Protein AF-U5D1H5-F1 (afdb_monomer)

Mean predicted aligned error: 10.52 Å

Solvent-accessible surface area (backbone atoms only — not comparable to full-atom values): 12937 Å² total; per-residue (Å²): 134,67,95,65,57,67,67,60,45,23,51,51,39,32,53,53,50,51,53,52,53,65,76,42,51,66,63,60,49,51,53,50,51,51,40,51,53,49,24,50,53,51,16,62,74,42,50,51,47,56,69,59,68,86,43,76,66,38,35,52,51,42,54,47,52,55,50,52,49,46,49,51,54,17,53,54,49,20,65,64,46,42,60,55,54,52,56,52,48,61,54,48,56,57,43,40,75,71,55,72,57,65,70,68,35,46,53,52,24,56,52,61,62,45,51,62,57,50,51,54,49,44,50,55,30,46,68,50,26,45,67,34,25,38,59,78,97,40,72,69,59,53,52,51,52,50,50,54,49,42,51,52,30,50,52,43,34,54,50,33,51,51,33,45,72,74,36,95,45,61,70,58,16,50,55,53,41,52,53,52,50,52,52,52,49,53,71,65,44,80,79,41,57,76,89,76,57,59,72,80,62,51,55,57,60,53,59,78,40,53,83,60,50,75,56,68,76,65,85,75,54,75,65,60,60,47,49,54,55,54,44,58,76,73,85

Structure (mmCIF, N/CA/C/O backbone):
data_AF-U5D1H5-F1
#
_entry.id   AF-U5D1H5-F1
#
loop_
_atom_site.group_PDB
_atom_site.id
_atom_site.type_symbol
_atom_site.label_atom_id
_atom_site.label_alt_id
_atom_site.label_comp_id
_atom_site.label_asym_id
_atom_site.label_entity_id
_atom_site.label_seq_id
_atom_site.pdbx_PDB_ins_code
_atom_site.Cartn_x
_atom_site.Cartn_y
_atom_site.Cartn_z
_atom_site.occupancy
_atom_site.B_iso_or_equiv
_atom_site.auth_seq_id
_atom_site.auth_comp_id
_atom_site.auth_asym_id
_atom_site.auth_atom_id
_atom_site.pdbx_PDB_model_num
ATOM 1 N N . MET A 1 1 ? 13.757 7.727 -31.088 1.00 45.78 1 MET A N 1
ATOM 2 C CA . MET A 1 1 ? 12.327 7.792 -31.456 1.00 45.78 1 MET A CA 1
ATOM 3 C C . MET A 1 1 ? 11.800 6.374 -31.429 1.00 45.78 1 MET A C 1
ATOM 5 O O . MET A 1 1 ? 12.334 5.543 -32.148 1.00 45.78 1 MET A O 1
ATOM 9 N N . HIS A 1 2 ? 10.854 6.071 -30.543 1.00 57.31 2 HIS A N 1
ATOM 10 C CA . HIS A 1 2 ? 10.232 4.747 -30.479 1.00 57.31 2 HIS A CA 1
ATOM 11 C C . HIS A 1 2 ? 9.192 4.624 -31.597 1.00 57.31 2 HIS A C 1
ATOM 13 O O . HIS A 1 2 ? 8.444 5.566 -31.840 1.00 57.31 2 HIS A O 1
ATOM 19 N N . SER A 1 3 ? 9.165 3.483 -32.281 1.00 59.38 3 SER A N 1
ATOM 20 C CA . SER A 1 3 ? 8.381 3.245 -33.504 1.00 59.38 3 SER A CA 1
ATOM 21 C C . SER A 1 3 ? 6.869 3.122 -33.281 1.00 59.38 3 SER A C 1
ATOM 23 O O . SER A 1 3 ? 6.097 3.310 -34.217 1.00 59.38 3 SER A O 1
ATOM 25 N N . HIS A 1 4 ? 6.431 2.827 -32.054 1.00 75.25 4 HIS A N 1
ATOM 26 C CA . HIS A 1 4 ? 5.022 2.607 -31.716 1.00 75.25 4 HIS A CA 1
ATOM 27 C C . HIS A 1 4 ? 4.453 3.718 -30.832 1.00 75.25 4 HIS A C 1
ATOM 29 O O . HIS A 1 4 ? 5.163 4.298 -30.007 1.00 75.25 4 HIS A O 1
ATOM 35 N N . GLY A 1 5 ? 3.145 3.964 -30.960 1.00 85.56 5 GLY A N 1
ATOM 36 C CA . GLY A 1 5 ? 2.419 4.931 -30.140 1.00 85.56 5 GLY A CA 1
ATOM 37 C C . GLY A 1 5 ? 2.502 4.628 -28.639 1.00 85.56 5 GLY A C 1
ATOM 38 O O . GLY A 1 5 ? 2.626 3.477 -28.218 1.00 85.56 5 GLY A O 1
ATOM 39 N N . PHE A 1 6 ? 2.402 5.676 -27.820 1.00 84.81 6 PHE A N 1
ATOM 40 C CA . PHE A 1 6 ? 2.506 5.597 -26.358 1.00 84.81 6 PHE A CA 1
ATOM 41 C C . PHE A 1 6 ? 1.532 4.581 -25.737 1.00 84.81 6 PHE A C 1
ATOM 43 O O . PHE A 1 6 ? 1.930 3.769 -24.907 1.00 84.81 6 PHE A O 1
ATOM 50 N N . LEU A 1 7 ? 0.274 4.571 -26.190 1.00 84.75 7 LEU A N 1
ATOM 51 C CA . LEU A 1 7 ? -0.750 3.643 -25.698 1.00 84.75 7 LEU A CA 1
ATOM 52 C C . LEU A 1 7 ? -0.420 2.182 -26.019 1.00 84.75 7 LEU A C 1
ATOM 54 O O . LEU A 1 7 ? -0.608 1.313 -25.172 1.00 84.75 7 LEU A O 1
ATOM 58 N N . THR A 1 8 ? 0.127 1.916 -27.206 1.00 86.31 8 THR A N 1
ATOM 59 C CA . THR A 1 8 ? 0.552 0.571 -27.612 1.00 86.31 8 THR A CA 1
ATOM 60 C C . THR A 1 8 ? 1.691 0.070 -26.725 1.00 86.31 8 THR A C 1
ATOM 62 O O . THR A 1 8 ? 1.672 -1.082 -26.300 1.00 86.31 8 THR A O 1
ATOM 65 N N . GLN A 1 9 ? 2.639 0.947 -26.371 1.00 86.94 9 GLN A N 1
ATOM 66 C CA . GLN A 1 9 ? 3.701 0.620 -25.416 1.00 86.94 9 GLN A CA 1
ATOM 67 C C . GLN A 1 9 ? 3.129 0.334 -24.021 1.00 86.94 9 GLN A C 1
ATOM 69 O O . GLN A 1 9 ? 3.485 -0.675 -23.421 1.00 86.94 9 GLN A O 1
ATOM 74 N N .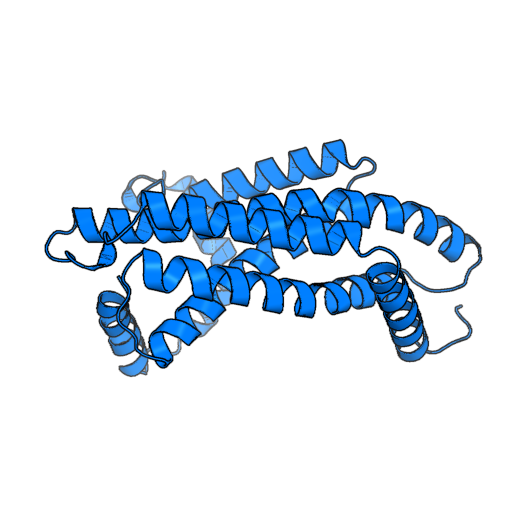 CYS A 1 10 ? 2.196 1.158 -23.526 1.00 87.56 10 CYS A N 1
ATOM 75 C CA . CYS A 1 10 ? 1.540 0.931 -22.232 1.00 87.56 10 CYS A CA 1
ATOM 76 C C . CYS A 1 10 ? 0.808 -0.418 -22.187 1.00 87.56 10 CYS A C 1
ATOM 78 O O . CYS A 1 10 ? 0.971 -1.166 -21.228 1.00 87.56 10 CYS A O 1
ATOM 80 N N . MET A 1 11 ? 0.031 -0.750 -23.223 1.00 88.62 11 MET A N 1
ATOM 81 C CA . MET A 1 11 ? -0.707 -2.017 -23.299 1.00 88.62 11 MET A CA 1
ATOM 82 C C . MET A 1 11 ? 0.234 -3.223 -23.364 1.00 88.62 11 MET A C 1
ATOM 84 O O . MET A 1 11 ? 0.011 -4.208 -22.664 1.00 88.62 11 MET A O 1
ATOM 88 N N . ALA A 1 12 ? 1.316 -3.138 -24.143 1.00 87.56 12 ALA A N 1
ATOM 89 C CA . ALA A 1 12 ? 2.321 -4.196 -24.210 1.00 87.56 12 ALA A CA 1
ATOM 90 C C . ALA A 1 12 ? 3.039 -4.393 -22.861 1.00 87.56 12 ALA A C 1
ATOM 92 O O . ALA A 1 12 ? 3.214 -5.527 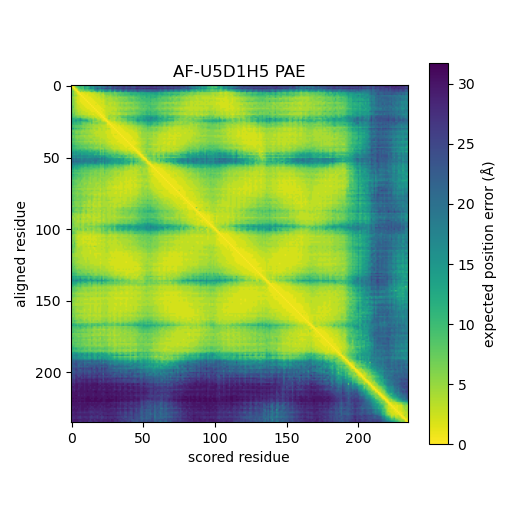-22.411 1.00 87.56 12 ALA A O 1
ATOM 93 N N . CYS A 1 13 ? 3.402 -3.301 -22.178 1.00 88.31 13 CYS A N 1
ATOM 94 C CA . CYS A 1 13 ? 3.989 -3.360 -20.839 1.00 88.31 13 CYS A CA 1
ATOM 95 C C . CYS A 1 13 ? 3.007 -3.942 -19.811 1.00 88.31 13 CYS A C 1
ATOM 97 O O . CYS A 1 13 ? 3.409 -4.772 -19.000 1.00 88.31 13 CYS A O 1
ATOM 99 N N . LEU A 1 14 ? 1.725 -3.565 -19.868 1.00 89.62 14 LEU A N 1
ATOM 100 C CA . LEU A 1 14 ? 0.674 -4.114 -19.006 1.00 89.62 14 LEU A CA 1
ATOM 101 C C . LEU A 1 14 ? 0.503 -5.614 -19.205 1.00 89.62 14 LEU A C 1
ATOM 103 O O . LEU A 1 14 ? 0.472 -6.364 -18.233 1.00 89.62 14 LEU A O 1
ATOM 107 N N . TRP A 1 15 ? 0.438 -6.053 -20.460 1.00 89.69 15 TRP A N 1
ATOM 108 C CA . TRP A 1 15 ? 0.341 -7.465 -20.808 1.00 89.69 15 TRP A CA 1
ATOM 109 C C . TRP A 1 15 ? 1.532 -8.252 -20.258 1.00 89.69 15 TRP A C 1
ATOM 111 O O . TRP A 1 15 ? 1.354 -9.256 -19.570 1.00 89.69 15 TRP A O 1
ATOM 121 N N . LYS A 1 16 ? 2.755 -7.755 -20.479 1.00 89.12 16 LYS A N 1
ATOM 122 C CA . LYS A 1 16 ? 3.982 -8.355 -19.938 1.00 89.12 16 LYS A CA 1
ATOM 123 C C . LYS A 1 16 ? 3.930 -8.468 -18.413 1.00 89.12 16 LYS A C 1
ATOM 125 O O . LYS A 1 16 ? 4.250 -9.519 -17.859 1.00 89.12 16 LYS A O 1
ATOM 130 N N . GLN A 1 17 ? 3.522 -7.396 -17.739 1.00 87.62 17 GLN A N 1
ATOM 131 C CA . GLN A 1 17 ? 3.467 -7.354 -16.284 1.00 87.62 17 GLN A CA 1
ATOM 132 C C . GLN A 1 17 ? 2.404 -8.312 -15.734 1.00 87.62 17 GLN A C 1
ATOM 134 O O . GLN A 1 17 ? 2.669 -9.033 -14.776 1.00 87.62 17 GLN A O 1
ATOM 139 N N . HIS A 1 18 ? 1.245 -8.397 -16.386 1.00 88.00 18 HIS A N 1
ATOM 140 C CA . HIS A 1 18 ? 0.194 -9.348 -16.042 1.00 88.00 18 HIS A CA 1
ATOM 141 C C . HIS A 1 18 ? 0.692 -10.799 -16.106 1.00 88.00 18 HIS A C 1
ATOM 143 O O . HIS A 1 18 ? 0.554 -11.540 -15.133 1.00 88.00 18 HIS A O 1
ATOM 149 N N . TRP A 1 19 ? 1.357 -11.187 -17.199 1.00 85.19 19 TRP A N 1
ATOM 150 C CA . TRP A 1 19 ? 1.944 -12.525 -17.332 1.00 85.19 19 TRP A CA 1
ATOM 151 C C . TRP A 1 19 ? 3.044 -12.804 -16.309 1.00 85.19 19 TRP A C 1
ATOM 153 O O . TRP A 1 19 ? 3.136 -13.921 -15.803 1.00 85.19 19 TRP A O 1
ATOM 163 N N . SER A 1 20 ? 3.858 -11.800 -15.975 1.00 84.94 20 SER A N 1
ATOM 164 C CA . SER A 1 20 ? 4.890 -11.927 -14.941 1.00 84.94 20 SER A CA 1
ATOM 165 C C . SER A 1 20 ? 4.288 -12.233 -13.563 1.00 84.94 20 SER A C 1
ATOM 167 O O . SER A 1 20 ? 4.777 -13.121 -12.863 1.00 84.94 20 SER A O 1
ATOM 169 N N . TYR A 1 21 ? 3.195 -11.552 -13.198 1.00 82.56 21 TYR A N 1
ATOM 170 C CA . TYR A 1 21 ? 2.492 -11.759 -11.923 1.00 82.56 21 TYR A CA 1
ATOM 171 C C . TYR A 1 21 ? 1.748 -13.093 -11.898 1.00 82.56 21 TYR A C 1
ATOM 173 O O . TYR A 1 21 ? 1.715 -13.755 -10.864 1.00 82.56 21 TYR A O 1
ATOM 181 N N . TRP A 1 22 ? 1.186 -13.509 -13.034 1.00 80.75 22 TRP A N 1
ATOM 182 C CA . TRP A 1 22 ? 0.504 -14.795 -13.152 1.00 80.75 22 TRP A CA 1
ATOM 183 C C . TRP A 1 22 ? 1.474 -15.981 -13.055 1.00 80.75 22 TRP A C 1
ATOM 185 O O . TRP A 1 22 ? 1.183 -16.974 -12.394 1.00 80.75 22 TRP A O 1
ATOM 195 N N . ARG A 1 23 ? 2.651 -15.881 -13.688 1.00 83.19 23 ARG A N 1
ATOM 196 C CA . ARG A 1 23 ? 3.650 -16.963 -13.716 1.00 83.19 23 ARG A CA 1
ATOM 197 C C . ARG A 1 23 ? 4.445 -17.092 -12.411 1.00 83.19 23 ARG A C 1
ATOM 199 O O . ARG A 1 23 ? 5.020 -18.150 -12.179 1.00 83.19 23 ARG A O 1
ATOM 206 N N . ASN A 1 24 ? 4.449 -16.059 -11.565 1.00 79.94 24 ASN A N 1
ATOM 207 C CA . ASN A 1 24 ? 5.099 -16.052 -10.250 1.00 79.94 24 ASN A CA 1
ATOM 208 C C . ASN A 1 24 ? 4.062 -15.924 -9.113 1.00 79.94 24 ASN A C 1
ATOM 210 O O . ASN A 1 24 ? 3.985 -14.878 -8.458 1.00 79.94 24 ASN A O 1
ATOM 214 N N . PRO A 1 25 ? 3.259 -16.973 -8.845 1.00 75.69 25 PRO A N 1
ATOM 215 C CA . PRO A 1 25 ? 2.208 -16.921 -7.827 1.00 75.69 25 PRO A CA 1
ATOM 216 C C . PRO A 1 25 ? 2.761 -16.798 -6.405 1.00 75.69 25 PRO A C 1
ATOM 218 O O . PRO A 1 25 ? 2.057 -16.314 -5.524 1.00 75.69 25 PRO A O 1
ATOM 221 N N . GLU A 1 26 ? 4.014 -17.203 -6.179 1.00 79.19 26 GLU A N 1
ATOM 222 C CA . GLU A 1 26 ? 4.652 -17.237 -4.861 1.00 79.19 26 GLU A CA 1
ATOM 223 C C . GLU A 1 26 ? 4.643 -15.858 -4.184 1.00 79.19 26 GLU A C 1
ATOM 225 O O . GLU A 1 26 ? 4.285 -15.740 -3.014 1.00 79.19 26 GLU A O 1
ATOM 230 N N . HIS A 1 27 ? 4.906 -14.791 -4.945 1.00 75.25 27 HIS A N 1
ATOM 231 C CA . HIS A 1 27 ? 4.862 -13.430 -4.416 1.00 75.25 27 HIS A CA 1
ATOM 232 C C . HIS A 1 27 ? 3.455 -13.031 -3.938 1.00 75.25 27 HIS A C 1
ATOM 234 O O . HIS A 1 27 ? 3.276 -12.565 -2.809 1.00 75.25 27 HIS A O 1
ATOM 240 N N . ASN A 1 28 ? 2.448 -13.233 -4.791 1.00 80.81 28 ASN A N 1
ATOM 241 C CA . ASN A 1 28 ? 1.067 -12.875 -4.476 1.00 80.81 28 ASN A CA 1
ATOM 242 C C . ASN A 1 28 ? 0.530 -13.733 -3.319 1.00 80.81 28 ASN A C 1
ATOM 244 O O . ASN A 1 28 ? -0.132 -13.212 -2.422 1.00 80.81 28 ASN A O 1
ATOM 248 N N . ALA A 1 29 ? 0.870 -15.024 -3.289 1.00 84.62 29 ALA A N 1
ATOM 249 C CA . ALA A 1 29 ? 0.482 -15.947 -2.228 1.00 84.62 29 ALA A CA 1
ATOM 250 C C . ALA A 1 29 ? 1.048 -15.528 -0.864 1.00 84.62 29 ALA A C 1
ATOM 252 O O . ALA A 1 29 ? 0.292 -15.432 0.103 1.00 84.62 29 ALA A O 1
ATOM 253 N N . ILE A 1 30 ? 2.345 -15.203 -0.790 1.00 86.50 30 ILE A N 1
ATOM 254 C CA . ILE A 1 30 ? 2.983 -14.717 0.443 1.00 86.50 30 ILE A CA 1
ATOM 255 C C . ILE A 1 30 ? 2.312 -13.424 0.918 1.00 86.50 30 ILE A C 1
ATOM 257 O O . ILE A 1 30 ? 2.019 -13.270 2.104 1.00 86.50 30 ILE A O 1
ATOM 261 N N . ARG A 1 31 ? 2.003 -12.508 -0.005 1.00 85.44 31 ARG A N 1
ATOM 262 C CA . ARG A 1 31 ? 1.344 -11.235 0.309 1.00 85.44 31 ARG A CA 1
ATOM 263 C C . ARG A 1 31 ? -0.047 -11.433 0.918 1.00 85.44 31 ARG A C 1
ATOM 265 O O . ARG A 1 31 ? -0.377 -10.781 1.914 1.00 85.44 31 ARG A O 1
ATOM 272 N N . PHE A 1 32 ? -0.849 -12.347 0.370 1.00 89.12 32 PHE A N 1
ATOM 273 C CA . PHE A 1 32 ? -2.155 -12.691 0.939 1.00 89.12 32 PHE A CA 1
ATOM 274 C C . PHE A 1 32 ? -2.030 -13.422 2.279 1.00 89.12 32 PHE A C 1
ATOM 276 O O . PHE A 1 32 ? -2.744 -13.068 3.214 1.00 89.12 32 PHE A O 1
ATOM 283 N N . LEU A 1 33 ? -1.092 -14.364 2.412 1.00 90.56 33 LEU A N 1
ATOM 284 C CA . LEU A 1 33 ? -0.857 -15.094 3.661 1.00 90.56 33 LEU A CA 1
ATOM 285 C C . LEU A 1 33 ? -0.488 -14.136 4.795 1.00 90.56 33 LEU A C 1
ATOM 287 O O . LEU A 1 33 ? -1.122 -14.154 5.846 1.00 90.56 33 LEU A O 1
ATOM 291 N N . ILE A 1 34 ? 0.477 -13.242 4.565 1.00 89.75 34 ILE A N 1
ATOM 292 C CA . ILE A 1 34 ? 0.882 -12.241 5.558 1.00 89.75 34 ILE A CA 1
ATOM 293 C C . ILE A 1 34 ? -0.296 -11.333 5.921 1.00 89.75 34 ILE A C 1
ATOM 295 O O . ILE A 1 34 ? -0.504 -11.045 7.095 1.00 89.75 34 ILE A O 1
ATOM 299 N N . THR A 1 35 ? -1.102 -10.922 4.941 1.00 91.38 35 THR A N 1
ATOM 300 C CA . THR A 1 35 ? -2.287 -10.087 5.192 1.00 91.38 35 THR A CA 1
ATOM 301 C C . THR A 1 35 ? -3.291 -10.782 6.103 1.00 91.38 35 THR A C 1
ATOM 303 O O . THR A 1 35 ? -3.774 -10.169 7.054 1.00 91.38 35 THR A O 1
ATOM 306 N N . VAL A 1 36 ? -3.574 -12.062 5.846 1.00 93.00 36 VAL A N 1
ATOM 307 C CA . VAL A 1 36 ? -4.460 -12.868 6.691 1.00 93.00 36 VAL A CA 1
ATOM 308 C C . VAL A 1 36 ? -3.878 -12.974 8.098 1.00 93.00 36 VAL A C 1
ATOM 310 O O . VAL A 1 36 ? -4.562 -12.625 9.057 1.00 93.00 36 VAL A O 1
ATOM 313 N N . THR A 1 37 ? -2.602 -13.335 8.235 1.00 91.12 37 THR A N 1
ATOM 314 C CA . THR A 1 37 ? -1.936 -13.440 9.541 1.00 91.12 37 THR A CA 1
ATOM 315 C C . THR A 1 37 ? -1.991 -12.127 10.322 1.00 91.12 37 THR A C 1
ATOM 317 O O . THR A 1 37 ? -2.381 -12.121 11.486 1.00 91.12 37 THR A O 1
ATOM 320 N N . VAL A 1 38 ? -1.673 -10.997 9.686 1.00 90.44 38 VAL A N 1
ATOM 321 C CA . VAL A 1 38 ? -1.727 -9.664 10.307 1.00 90.44 38 VAL A CA 1
ATOM 322 C C . VAL A 1 38 ? -3.151 -9.305 10.719 1.00 90.44 38 VAL A C 1
ATOM 324 O O . VAL A 1 38 ? -3.361 -8.844 11.839 1.00 90.44 38 VAL A O 1
ATOM 327 N N . SER A 1 39 ? -4.138 -9.537 9.850 1.00 90.06 39 SER A N 1
ATOM 328 C CA . SER A 1 39 ? -5.541 -9.237 10.154 1.00 90.06 39 SER A CA 1
ATOM 329 C C . SER A 1 39 ? -6.068 -10.046 11.341 1.00 90.06 39 SER A C 1
ATOM 331 O O . SER A 1 39 ? -6.754 -9.493 12.198 1.00 90.06 39 SER A O 1
ATOM 333 N N . VAL A 1 40 ? -5.690 -11.325 11.444 1.00 92.12 40 VAL A N 1
ATOM 334 C CA . VAL A 1 40 ? -6.057 -12.192 12.569 1.00 92.12 40 VAL A CA 1
ATOM 335 C C . VAL A 1 40 ? -5.337 -11.748 13.840 1.00 92.12 40 VAL A C 1
ATOM 337 O O . VAL A 1 40 ? -5.982 -11.591 14.872 1.00 92.12 40 VAL A O 1
ATOM 340 N N . LEU A 1 41 ? -4.030 -11.475 13.785 1.00 91.69 41 LEU A N 1
ATOM 341 C CA . LEU A 1 41 ? -3.269 -11.007 14.948 1.00 91.69 41 LEU A CA 1
ATOM 342 C C . LEU A 1 41 ? -3.858 -9.711 15.517 1.00 91.69 41 LEU A C 1
ATOM 344 O O . LEU A 1 41 ? -4.262 -9.682 16.676 1.00 91.69 41 LEU A O 1
ATOM 348 N N . PHE A 1 42 ? -4.000 -8.665 14.701 1.00 88.38 42 PHE A N 1
ATOM 349 C CA . PHE A 1 42 ? -4.578 -7.399 15.159 1.00 88.38 42 PHE A CA 1
ATOM 350 C C . PHE A 1 42 ? -6.052 -7.535 15.557 1.00 88.38 42 PHE A C 1
ATOM 352 O O . PHE A 1 42 ? -6.468 -6.955 16.559 1.00 88.38 42 PHE A O 1
ATOM 359 N N . GLY A 1 43 ? -6.837 -8.328 14.827 1.00 86.00 43 GLY A N 1
ATOM 360 C CA . GLY A 1 43 ? -8.237 -8.565 15.165 1.00 86.00 43 GLY A CA 1
ATOM 361 C C . GLY A 1 43 ? -8.425 -9.330 16.482 1.00 86.00 43 GLY A C 1
ATOM 362 O O . GLY A 1 43 ? -9.358 -9.040 17.223 1.00 86.00 43 GLY A O 1
ATOM 363 N N . THR A 1 44 ? -7.534 -10.269 16.818 1.00 87.94 44 THR A N 1
ATOM 364 C CA . THR A 1 44 ? -7.577 -10.978 18.112 1.00 87.94 44 THR A CA 1
ATOM 365 C C . THR A 1 44 ? -7.129 -10.099 19.276 1.00 87.94 44 THR A C 1
ATOM 367 O O . THR A 1 44 ? -7.750 -10.157 20.334 1.00 87.94 44 THR A O 1
ATOM 370 N N . ILE A 1 45 ? -6.106 -9.259 19.080 1.00 88.50 45 ILE A N 1
ATOM 371 C CA . ILE A 1 45 ? -5.604 -8.331 20.106 1.00 88.50 45 ILE A CA 1
ATOM 372 C C . ILE A 1 45 ? -6.675 -7.301 20.483 1.00 88.50 45 ILE A C 1
ATOM 374 O O . ILE A 1 45 ? -6.881 -7.030 21.662 1.00 88.50 45 ILE A O 1
ATOM 378 N N . PHE A 1 46 ? -7.378 -6.747 19.493 1.00 82.12 46 PHE A N 1
ATOM 379 C CA . PHE A 1 46 ? -8.369 -5.682 19.689 1.00 82.12 46 PHE A CA 1
ATOM 380 C C . PHE A 1 46 ? -9.814 -6.183 19.627 1.00 82.12 46 PHE A C 1
ATOM 382 O O . PHE A 1 46 ? -10.719 -5.471 19.185 1.00 82.12 46 PHE A O 1
ATOM 389 N N . ARG A 1 47 ? -10.045 -7.421 20.068 1.00 84.12 47 ARG A N 1
ATOM 390 C CA . ARG A 1 47 ? -11.364 -8.041 19.993 1.00 84.12 47 ARG A CA 1
ATOM 391 C C . ARG A 1 47 ? -12.367 -7.339 20.911 1.00 84.12 47 ARG A C 1
ATOM 393 O O . ARG A 1 47 ? -12.149 -7.255 22.115 1.00 84.12 47 ARG A O 1
ATOM 400 N N . GLY A 1 48 ? -13.491 -6.899 20.346 1.00 74.44 48 GLY A N 1
ATOM 401 C CA . GLY A 1 48 ? -14.609 -6.315 21.101 1.00 74.44 48 GLY A CA 1
ATOM 402 C C . GLY A 1 48 ? -14.364 -4.908 21.653 1.00 74.44 48 GLY A C 1
ATOM 403 O O . GLY A 1 48 ? -15.198 -4.405 22.398 1.00 74.44 48 GLY A O 1
ATOM 404 N N . VAL A 1 49 ? -13.263 -4.253 21.273 1.00 75.19 49 VAL A N 1
ATOM 405 C CA . VAL A 1 49 ? -12.922 -2.900 21.746 1.00 75.19 49 VAL A CA 1
ATOM 406 C C . VAL A 1 49 ? -13.939 -1.856 21.264 1.00 75.19 49 VAL A C 1
ATOM 408 O O . VAL A 1 49 ? -14.213 -0.898 21.978 1.00 75.19 49 VAL A O 1
ATOM 411 N N . ALA A 1 50 ? -14.565 -2.061 20.099 1.00 65.06 50 ALA A N 1
ATOM 412 C CA . ALA A 1 50 ? -15.541 -1.118 19.547 1.00 65.06 50 ALA A CA 1
ATOM 413 C C . ALA A 1 50 ? -16.962 -1.234 20.140 1.00 65.06 50 ALA A C 1
ATOM 415 O O . ALA A 1 50 ? -17.856 -0.508 19.705 1.00 65.06 50 ALA A O 1
ATOM 416 N N . LEU A 1 51 ? -17.199 -2.140 21.097 1.00 68.00 51 LEU A N 1
ATOM 417 C CA . LEU A 1 51 ? -18.521 -2.318 21.715 1.00 68.00 51 LEU A CA 1
ATOM 418 C C . LEU A 1 51 ? -18.791 -1.294 22.832 1.00 68.00 51 LEU A C 1
ATOM 420 O O . LEU A 1 51 ? -19.931 -0.860 22.990 1.00 68.00 51 LEU A O 1
ATOM 424 N N . ASP A 1 52 ? -17.751 -0.853 23.544 1.00 64.56 52 ASP A N 1
ATOM 425 C CA . ASP A 1 52 ? -17.863 0.012 24.725 1.00 64.56 52 ASP A CA 1
ATOM 426 C C . ASP A 1 52 ? -17.318 1.428 24.457 1.00 64.56 52 ASP A C 1
ATOM 428 O O . ASP A 1 52 ? -16.285 1.834 24.976 1.00 64.56 52 ASP A O 1
ATOM 432 N N . LEU A 1 53 ? -18.032 2.237 23.667 1.00 64.88 53 LEU A N 1
ATOM 433 C CA . LEU A 1 53 ? -17.596 3.597 23.279 1.00 64.88 53 LEU A CA 1
ATOM 434 C C . LEU A 1 53 ? -17.965 4.700 24.294 1.00 64.88 53 LEU A C 1
ATOM 436 O O . LEU A 1 53 ? -18.107 5.874 23.951 1.00 64.88 53 LEU A O 1
ATOM 440 N N . SER A 1 54 ? -18.173 4.337 25.560 1.00 66.19 54 SER A N 1
ATOM 441 C CA . SER A 1 54 ? -18.721 5.260 26.566 1.00 66.19 54 SER A CA 1
ATOM 442 C C . SER A 1 54 ? -17.703 6.280 27.089 1.00 66.19 54 SER A C 1
ATOM 444 O O . SER A 1 54 ? -18.084 7.381 27.494 1.00 66.19 54 SER A O 1
ATOM 446 N N . LYS A 1 55 ? -16.405 5.948 27.066 1.00 74.25 55 LYS A N 1
ATOM 447 C CA . LYS A 1 55 ? -15.324 6.820 27.541 1.00 74.25 55 LYS A CA 1
ATOM 448 C C . LYS A 1 55 ? -14.467 7.309 26.382 1.00 74.25 55 LYS A C 1
ATOM 450 O O . LYS A 1 55 ? -14.176 6.583 25.437 1.00 74.25 55 LYS A O 1
ATOM 455 N N . GLN A 1 56 ? -13.946 8.529 26.521 1.00 72.50 56 GLN A N 1
ATOM 456 C CA . GLN A 1 56 ? -12.992 9.105 25.568 1.00 72.50 56 GLN A CA 1
ATOM 457 C C . GLN A 1 56 ? -11.743 8.227 25.371 1.00 72.50 56 GLN A C 1
ATOM 459 O O . GLN A 1 56 ? -11.178 8.204 24.281 1.00 72.50 56 GLN A O 1
ATOM 464 N N . GLN A 1 57 ? -11.324 7.487 26.400 1.00 71.62 57 GLN A N 1
ATOM 465 C CA . GLN A 1 57 ? -10.189 6.570 26.306 1.00 71.62 57 GLN A CA 1
ATOM 466 C C . GLN A 1 57 ? -10.473 5.383 25.374 1.00 71.62 57 GLN A C 1
ATOM 468 O O . GLN A 1 57 ? -9.596 4.993 24.609 1.00 71.62 57 GLN A O 1
ATOM 473 N N . ASP A 1 58 ? -11.692 4.849 25.392 1.00 70.62 58 ASP A N 1
ATOM 474 C CA . ASP A 1 58 ? -12.071 3.684 24.585 1.00 70.62 58 ASP A CA 1
ATOM 475 C C . ASP A 1 58 ? -12.202 4.064 23.099 1.00 70.62 58 ASP A C 1
ATOM 477 O O . ASP A 1 58 ? -11.763 3.321 22.216 1.00 70.62 58 ASP A O 1
ATOM 481 N N . LEU A 1 59 ? -12.654 5.297 22.823 1.00 72.06 59 LEU A N 1
ATOM 482 C CA . LEU A 1 59 ? -12.595 5.910 21.490 1.00 72.06 59 LEU A CA 1
ATOM 483 C C . LEU A 1 59 ? -11.149 6.005 20.976 1.00 72.06 59 LEU A C 1
ATOM 485 O O . LEU A 1 59 ? -10.854 5.610 19.847 1.00 72.06 59 LEU A O 1
ATOM 489 N N . LEU A 1 60 ? -10.227 6.511 21.804 1.00 74.56 60 LEU A N 1
ATOM 490 C CA . LEU A 1 60 ? -8.811 6.638 21.441 1.00 74.56 60 LEU A CA 1
ATOM 491 C C . LEU A 1 60 ? -8.141 5.275 21.231 1.00 74.56 60 LEU A C 1
ATOM 493 O O . LEU A 1 60 ? -7.333 5.133 20.315 1.00 74.56 60 LEU A O 1
ATOM 497 N N . ASN A 1 61 ? -8.505 4.269 22.026 1.00 77.50 61 ASN A N 1
ATOM 498 C CA . ASN A 1 61 ? -8.010 2.904 21.871 1.00 77.50 61 ASN A CA 1
ATOM 499 C C . ASN A 1 61 ? -8.488 2.282 20.547 1.00 77.50 61 ASN A C 1
ATOM 501 O O . ASN A 1 61 ? -7.686 1.688 19.828 1.00 77.50 61 ASN A O 1
ATOM 505 N N . THR A 1 62 ? -9.759 2.476 20.178 1.00 76.75 62 THR A N 1
ATOM 506 C CA . THR A 1 62 ? -10.328 1.996 18.903 1.00 76.75 62 THR A CA 1
ATOM 507 C C . THR A 1 62 ? -9.681 2.686 17.698 1.00 76.75 62 THR A C 1
ATOM 509 O O . THR A 1 62 ? -9.270 2.039 16.727 1.00 76.75 62 THR A O 1
ATOM 512 N N . LEU A 1 63 ? -9.525 4.010 17.777 1.00 77.75 63 LEU A N 1
ATOM 513 C CA . LEU A 1 63 ? -8.815 4.822 16.787 1.00 77.75 63 LEU A CA 1
ATOM 514 C C . LEU A 1 63 ? -7.359 4.377 16.623 1.00 77.75 63 LEU A C 1
ATOM 516 O O . LEU A 1 63 ? -6.870 4.231 15.505 1.00 77.75 63 LEU A O 1
ATOM 520 N N . GLY A 1 64 ? -6.669 4.117 17.733 1.00 78.19 64 GLY A N 1
ATOM 521 C CA . GLY A 1 64 ? -5.291 3.644 17.713 1.00 78.19 64 GLY A CA 1
ATOM 522 C C . GLY A 1 64 ? -5.140 2.246 17.141 1.00 78.19 64 GLY A C 1
ATOM 523 O O . GLY A 1 64 ? -4.250 2.020 16.326 1.00 78.19 64 GLY A O 1
ATOM 524 N N . ALA A 1 65 ? -6.035 1.328 17.497 1.00 81.31 65 ALA A N 1
ATOM 525 C CA . ALA A 1 65 ? -6.051 -0.032 16.970 1.00 81.31 65 ALA A CA 1
ATOM 526 C C . ALA A 1 65 ? -6.254 -0.061 15.446 1.00 81.31 65 ALA A C 1
ATOM 528 O O . ALA A 1 65 ? -5.525 -0.739 14.714 1.00 81.31 65 ALA A O 1
ATOM 529 N N . THR A 1 66 ? -7.221 0.710 14.944 1.00 82.06 66 THR A N 1
ATOM 530 C CA . THR A 1 66 ? -7.499 0.812 13.501 1.00 82.06 66 THR A CA 1
ATOM 531 C C . THR A 1 66 ? -6.362 1.487 12.742 1.00 82.06 66 THR A C 1
ATOM 533 O O . THR A 1 66 ? -5.951 0.997 11.692 1.00 82.06 66 THR A O 1
ATOM 536 N N . TYR A 1 67 ? -5.796 2.561 13.292 1.00 83.19 67 TYR A N 1
ATOM 537 C CA . TYR A 1 67 ? -4.644 3.240 12.709 1.00 83.19 67 TYR A CA 1
ATOM 538 C C . TYR A 1 67 ? -3.406 2.334 12.659 1.00 83.19 67 TYR A C 1
ATOM 540 O O . TYR A 1 67 ? -2.806 2.161 11.597 1.00 83.19 67 TYR A O 1
ATOM 548 N N . ALA A 1 68 ? -3.050 1.699 13.779 1.00 85.69 68 ALA A N 1
ATOM 549 C CA . ALA A 1 68 ? -1.884 0.826 13.877 1.00 85.69 68 ALA A CA 1
ATOM 550 C C . ALA A 1 68 ? -1.988 -0.385 12.940 1.00 85.69 68 ALA A C 1
ATOM 552 O O . ALA A 1 68 ? -1.021 -0.716 12.256 1.00 85.69 68 ALA A O 1
ATOM 553 N N . SER A 1 69 ? -3.164 -1.013 12.863 1.00 87.44 69 SER A N 1
ATOM 554 C CA . SER A 1 69 ? -3.385 -2.162 11.980 1.00 87.44 69 SER A CA 1
ATOM 555 C C . SER A 1 69 ? -3.307 -1.786 10.493 1.00 87.44 69 SER A C 1
ATOM 557 O O . SER A 1 69 ? -2.648 -2.487 9.722 1.00 87.44 69 SER A O 1
ATOM 559 N N . ALA A 1 70 ? -3.894 -0.653 10.085 1.00 87.19 70 ALA A N 1
ATOM 560 C CA . ALA A 1 70 ? -3.818 -0.161 8.707 1.00 87.19 70 ALA A CA 1
ATOM 561 C C . ALA A 1 70 ? -2.389 0.244 8.303 1.00 87.19 70 ALA A C 1
ATOM 563 O O . ALA A 1 70 ? -1.938 -0.065 7.196 1.00 87.19 70 ALA A O 1
ATOM 564 N N . LEU A 1 71 ? -1.651 0.896 9.206 1.00 87.31 71 LEU A N 1
ATOM 565 C CA . LEU A 1 71 ? -0.245 1.230 8.988 1.00 87.31 71 LEU A CA 1
ATOM 566 C C . LEU A 1 71 ? 0.635 -0.003 8.861 1.00 87.31 71 LEU A C 1
ATOM 568 O O . LEU A 1 71 ? 1.480 -0.051 7.970 1.00 87.31 71 LEU A O 1
ATOM 572 N N . PHE A 1 72 ? 0.453 -0.981 9.749 1.00 89.25 72 PHE A N 1
ATOM 573 C CA . PHE A 1 72 ? 1.240 -2.205 9.726 1.00 89.25 72 PHE A CA 1
ATOM 574 C C . PHE A 1 72 ? 1.049 -2.928 8.393 1.00 89.25 72 PHE A C 1
ATOM 576 O O . PHE A 1 72 ? 2.027 -3.246 7.722 1.00 89.25 72 PHE A O 1
ATOM 583 N N . LEU A 1 73 ? -0.203 -3.072 7.943 1.00 90.50 73 LEU A N 1
ATOM 584 C CA . LEU A 1 73 ? -0.519 -3.628 6.629 1.00 90.50 73 LEU A CA 1
ATOM 585 C C . LEU A 1 73 ? 0.184 -2.870 5.488 1.00 90.50 73 LEU A C 1
ATOM 587 O O . LEU A 1 73 ? 0.777 -3.493 4.606 1.00 90.50 73 LEU A O 1
ATOM 591 N N . GLY A 1 74 ? 0.134 -1.535 5.500 1.00 88.12 74 GLY A N 1
ATOM 592 C CA . GLY A 1 74 ? 0.758 -0.700 4.470 1.00 88.12 74 GLY A CA 1
ATOM 593 C C . GLY A 1 74 ? 2.290 -0.771 4.456 1.00 88.12 74 GLY A C 1
ATOM 594 O O . GLY A 1 74 ? 2.898 -0.859 3.385 1.00 88.12 74 GLY A O 1
ATOM 595 N N . LEU A 1 75 ? 2.924 -0.794 5.631 1.00 88.69 75 LEU A N 1
ATOM 596 C CA . LEU A 1 75 ? 4.374 -0.951 5.777 1.00 88.69 75 LEU A CA 1
ATOM 597 C C . LEU A 1 75 ? 4.837 -2.317 5.270 1.00 88.69 75 LEU A C 1
ATOM 599 O O . LEU A 1 75 ? 5.786 -2.389 4.491 1.00 88.69 75 LEU A O 1
ATOM 603 N N . THR A 1 76 ? 4.136 -3.386 5.652 1.00 89.94 76 THR A N 1
ATOM 604 C CA . THR A 1 76 ? 4.444 -4.746 5.198 1.00 89.94 76 THR A CA 1
ATOM 605 C C . THR A 1 76 ? 4.223 -4.923 3.696 1.00 89.94 76 THR A C 1
ATOM 607 O O . THR A 1 76 ? 5.001 -5.605 3.032 1.00 89.94 76 THR A O 1
ATOM 610 N N . ASN A 1 77 ? 3.194 -4.290 3.122 1.00 88.81 77 ASN A N 1
ATOM 611 C CA . ASN A 1 77 ? 3.001 -4.306 1.672 1.00 88.81 77 ASN A CA 1
ATOM 612 C C . ASN A 1 77 ? 4.148 -3.572 0.953 1.00 88.81 77 ASN A C 1
ATOM 614 O O . ASN A 1 77 ? 4.690 -4.083 -0.027 1.00 88.81 77 ASN A O 1
ATOM 618 N N . THR A 1 78 ? 4.579 -2.425 1.480 1.00 88.50 78 THR A N 1
ATOM 619 C CA . THR A 1 78 ? 5.674 -1.650 0.888 1.00 88.50 78 THR A CA 1
ATOM 620 C C . THR A 1 78 ? 6.986 -2.434 0.866 1.00 88.50 78 THR A C 1
ATOM 622 O O . THR A 1 78 ? 7.635 -2.509 -0.178 1.00 88.50 78 THR A O 1
ATOM 625 N N . THR A 1 79 ? 7.367 -3.069 1.977 1.00 86.75 79 THR A N 1
ATOM 626 C CA . THR A 1 79 ? 8.587 -3.892 2.030 1.00 86.75 79 THR A CA 1
ATOM 627 C C . THR A 1 79 ? 8.525 -5.108 1.112 1.00 86.75 79 THR A C 1
ATOM 629 O O . THR A 1 79 ? 9.554 -5.501 0.567 1.00 86.75 79 THR A O 1
ATOM 632 N N . ALA A 1 80 ? 7.338 -5.676 0.884 1.00 86.25 80 ALA A N 1
ATOM 633 C CA . ALA A 1 80 ? 7.155 -6.785 -0.049 1.00 86.25 80 ALA A CA 1
ATOM 634 C C . ALA A 1 80 ? 7.271 -6.359 -1.528 1.00 86.25 80 ALA A C 1
ATOM 636 O O . ALA A 1 80 ? 7.757 -7.136 -2.347 1.00 86.25 80 ALA A O 1
ATOM 637 N N . VAL A 1 81 ? 6.852 -5.137 -1.877 1.00 86.38 81 VAL A N 1
ATOM 638 C CA . VAL A 1 81 ? 6.847 -4.631 -3.266 1.00 86.38 81 VAL A CA 1
ATOM 639 C C . VAL A 1 81 ? 8.223 -4.118 -3.714 1.00 86.38 81 VAL A C 1
ATOM 641 O O . VAL A 1 81 ? 8.602 -4.293 -4.874 1.00 86.38 81 VAL A O 1
ATOM 644 N N . GLN A 1 82 ? 9.016 -3.537 -2.807 1.00 87.38 82 GLN A N 1
ATOM 645 C CA . GLN A 1 82 ? 10.356 -3.007 -3.109 1.00 87.38 82 GLN A CA 1
ATOM 646 C C . GLN A 1 82 ? 11.302 -3.976 -3.861 1.00 87.38 82 GLN A C 1
ATOM 648 O O . GLN A 1 82 ? 11.869 -3.552 -4.875 1.00 87.38 82 GLN A O 1
ATOM 653 N N . PRO A 1 83 ? 11.478 -5.253 -3.451 1.00 85.88 83 PRO A N 1
ATOM 654 C CA . PRO A 1 83 ? 12.346 -6.195 -4.169 1.00 85.88 83 PRO A CA 1
ATOM 655 C C . PRO A 1 83 ? 11.876 -6.507 -5.586 1.00 85.88 83 PRO A C 1
ATOM 657 O O . PRO A 1 83 ? 12.693 -6.640 -6.495 1.00 85.88 83 PRO A O 1
ATOM 660 N N . ILE A 1 84 ? 10.566 -6.573 -5.809 1.00 85.50 84 ILE A N 1
ATOM 661 C CA . ILE A 1 84 ? 10.000 -6.883 -7.126 1.00 85.50 84 ILE A CA 1
ATOM 662 C C . ILE A 1 84 ? 10.302 -5.759 -8.106 1.00 85.50 84 ILE A C 1
ATOM 664 O O . ILE A 1 84 ? 10.738 -6.003 -9.231 1.00 85.50 84 ILE A O 1
ATOM 668 N N . VAL A 1 85 ? 10.099 -4.513 -7.665 1.00 86.38 85 VAL A N 1
ATOM 669 C CA . VAL A 1 85 ? 10.408 -3.328 -8.469 1.00 86.38 85 VAL A CA 1
ATOM 670 C C . VAL A 1 85 ? 11.907 -3.266 -8.752 1.00 86.38 85 VAL A C 1
ATOM 672 O O . VAL A 1 85 ? 12.305 -2.989 -9.884 1.00 86.38 85 VAL A O 1
ATOM 675 N N . GLY A 1 86 ? 12.738 -3.583 -7.752 1.00 85.44 86 GLY A N 1
ATOM 676 C CA . GLY A 1 86 ? 14.191 -3.660 -7.893 1.00 85.44 86 GLY A CA 1
ATOM 677 C C . GLY A 1 86 ? 14.636 -4.672 -8.953 1.00 85.44 86 GLY A C 1
ATOM 678 O O . GLY A 1 86 ? 15.440 -4.332 -9.824 1.00 85.44 86 GLY A O 1
ATOM 679 N N . LEU A 1 87 ? 14.069 -5.883 -8.937 1.00 85.69 87 LEU A N 1
ATOM 680 C CA . LEU A 1 87 ? 14.346 -6.921 -9.935 1.00 85.69 87 LEU A CA 1
ATOM 681 C C . LEU A 1 87 ? 13.865 -6.505 -11.332 1.00 85.69 87 LEU A C 1
ATOM 683 O O . LEU A 1 87 ? 14.641 -6.556 -12.290 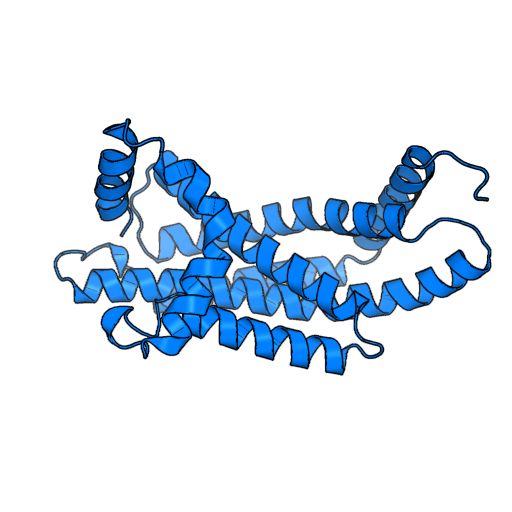1.00 85.69 87 LEU A O 1
ATOM 687 N N . GLY A 1 88 ? 12.626 -6.015 -11.447 1.00 83.88 88 GLY A N 1
ATOM 688 C CA . GLY A 1 88 ? 12.039 -5.569 -12.716 1.00 83.88 88 GLY A CA 1
ATOM 689 C C . GLY A 1 88 ? 12.816 -4.424 -13.371 1.00 83.88 88 GLY A C 1
ATOM 690 O O . GLY A 1 88 ? 12.959 -4.373 -14.594 1.00 83.88 88 GLY A O 1
ATOM 691 N N . ARG A 1 89 ? 13.420 -3.550 -12.560 1.00 84.94 89 ARG A N 1
ATOM 692 C CA . ARG A 1 89 ? 14.263 -2.447 -13.028 1.00 84.94 89 ARG A CA 1
ATOM 693 C C . ARG A 1 89 ? 15.506 -2.922 -13.788 1.00 84.94 89 ARG A C 1
ATOM 695 O O . ARG A 1 89 ? 15.883 -2.292 -14.773 1.00 84.94 89 ARG A O 1
ATOM 702 N N . THR A 1 90 ? 16.143 -4.021 -13.376 1.00 85.00 90 THR A N 1
ATOM 703 C CA . THR A 1 90 ? 17.336 -4.540 -14.080 1.00 85.00 90 THR A CA 1
ATOM 704 C C . THR A 1 90 ? 16.996 -4.994 -15.502 1.00 85.00 90 THR A C 1
ATOM 706 O O . THR A 1 90 ? 17.725 -4.699 -16.449 1.00 85.00 90 THR A O 1
ATOM 709 N N . VAL A 1 91 ? 15.834 -5.632 -15.664 1.00 85.75 91 VAL A N 1
ATOM 710 C CA . VAL A 1 91 ? 15.282 -6.039 -16.960 1.00 85.75 91 VAL A CA 1
ATOM 711 C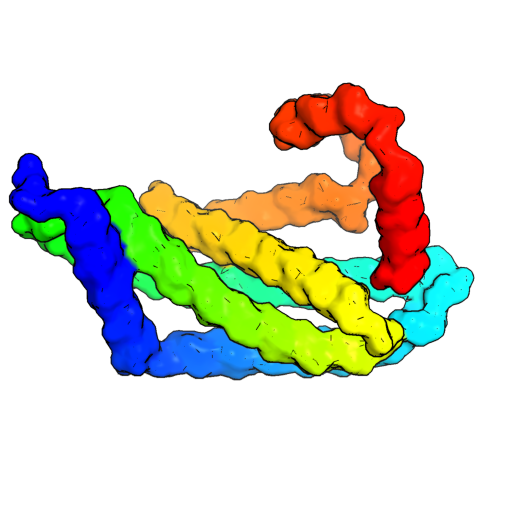 C . VAL A 1 91 ? 14.904 -4.809 -17.788 1.00 85.75 91 VAL A C 1
ATOM 713 O O . VAL A 1 91 ? 15.280 -4.712 -18.954 1.00 85.75 91 VAL A O 1
ATOM 716 N N . PHE A 1 92 ? 14.248 -3.824 -17.169 1.00 86.56 92 PHE A N 1
ATOM 717 C CA . PHE A 1 92 ? 13.879 -2.565 -17.813 1.00 86.56 92 PHE A CA 1
ATOM 718 C C . PHE A 1 92 ? 15.082 -1.825 -18.415 1.00 86.56 92 PHE A C 1
ATOM 720 O O . PHE A 1 92 ? 15.007 -1.376 -19.556 1.00 86.56 92 PHE A O 1
ATOM 727 N N . TYR A 1 93 ? 16.203 -1.713 -17.694 1.00 86.31 93 TYR A N 1
ATOM 728 C CA . TYR A 1 93 ? 17.390 -1.032 -18.223 1.00 86.31 93 TYR A CA 1
ATOM 729 C C . TYR A 1 93 ? 17.971 -1.726 -19.462 1.00 86.31 93 TYR A C 1
ATOM 731 O O . TYR A 1 93 ? 18.412 -1.037 -20.383 1.00 86.31 93 TYR A O 1
ATOM 739 N N . ARG A 1 94 ? 17.918 -3.064 -19.523 1.00 88.19 94 ARG A N 1
ATOM 740 C CA . ARG A 1 94 ? 18.366 -3.846 -20.689 1.00 88.19 94 ARG A CA 1
ATOM 741 C C . ARG A 1 94 ? 17.436 -3.680 -21.892 1.00 88.19 94 ARG A C 1
ATOM 743 O O . ARG A 1 94 ? 17.898 -3.550 -23.017 1.00 88.19 94 ARG A O 1
ATOM 750 N N . GLU A 1 95 ? 16.125 -3.656 -21.672 1.00 87.38 95 GLU A N 1
ATOM 751 C CA . GLU A 1 95 ? 15.142 -3.476 -22.753 1.00 87.38 95 GLU A CA 1
ATOM 752 C C . GLU A 1 95 ? 15.090 -2.023 -23.248 1.00 87.38 95 GLU A C 1
ATOM 754 O O . GLU A 1 95 ? 14.863 -1.753 -24.431 1.00 87.38 95 GLU A O 1
ATOM 759 N N . ARG A 1 96 ? 15.384 -1.069 -22.358 1.00 85.81 96 ARG A N 1
ATOM 760 C CA . ARG A 1 96 ? 15.524 0.345 -22.704 1.00 85.81 96 ARG A CA 1
ATOM 761 C C . ARG A 1 96 ? 16.771 0.612 -23.542 1.00 85.81 96 ARG A C 1
ATOM 763 O O . ARG A 1 96 ? 16.678 1.406 -24.476 1.00 85.81 96 ARG A O 1
ATOM 770 N N . SER A 1 97 ? 17.910 -0.022 -23.248 1.00 86.25 97 SER A N 1
ATOM 771 C CA . SER A 1 97 ? 19.117 0.126 -24.078 1.00 86.25 97 SER A CA 1
ATOM 772 C C . SER A 1 97 ? 18.941 -0.484 -25.472 1.00 86.25 97 SER A C 1
ATOM 774 O O . SER A 1 97 ? 19.504 0.034 -26.430 1.00 86.25 97 SER A O 1
ATOM 776 N N . ALA A 1 98 ? 18.085 -1.503 -25.605 1.00 86.56 98 ALA A N 1
ATOM 777 C CA . ALA A 1 98 ? 17.642 -2.049 -26.889 1.00 86.56 98 ALA A CA 1
ATOM 778 C C . ALA A 1 98 ? 16.591 -1.177 -27.617 1.00 86.56 98 ALA A C 1
ATOM 780 O O . ALA A 1 98 ? 16.177 -1.508 -28.724 1.00 86.56 98 ALA A O 1
ATOM 781 N N . GLY A 1 99 ? 16.137 -0.070 -27.016 1.00 81.69 99 GLY A N 1
ATOM 782 C CA . GLY A 1 99 ? 15.206 0.873 -27.643 1.00 81.69 99 GLY A CA 1
ATOM 783 C C . GLY A 1 99 ? 13.744 0.411 -27.712 1.00 81.69 99 GLY A C 1
ATOM 784 O O . GLY A 1 99 ? 12.971 1.003 -28.461 1.00 81.69 99 GLY A O 1
ATOM 785 N N . MET A 1 100 ? 13.337 -0.604 -26.937 1.00 81.44 100 MET A N 1
ATOM 786 C CA . MET A 1 100 ? 12.006 -1.221 -27.063 1.00 81.44 100 MET A CA 1
ATOM 787 C C . MET A 1 100 ? 10.850 -0.321 -26.586 1.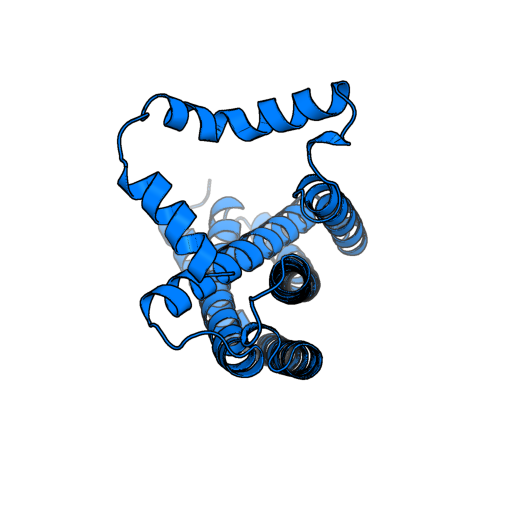00 81.44 100 MET A C 1
ATOM 789 O O . MET A 1 100 ? 9.821 -0.238 -27.252 1.00 81.44 100 MET A O 1
ATOM 793 N N . TYR A 1 101 ? 10.993 0.366 -25.446 1.00 81.94 101 TYR A N 1
ATOM 794 C CA . TYR A 1 101 ? 9.961 1.261 -24.891 1.00 81.94 101 TYR A CA 1
ATOM 795 C C . TYR A 1 101 ? 10.553 2.340 -23.964 1.00 81.94 101 TYR A C 1
ATOM 797 O O . TYR A 1 101 ? 11.721 2.281 -23.569 1.00 81.94 101 TYR A O 1
ATOM 805 N N . SER A 1 102 ? 9.767 3.384 -23.676 1.00 85.00 102 SER A N 1
ATOM 806 C CA . SER A 1 102 ? 10.154 4.501 -22.794 1.00 85.00 102 SER A CA 1
ATOM 807 C C . SER A 1 102 ? 9.898 4.193 -21.306 1.00 85.00 102 SER A C 1
ATOM 809 O O . SER A 1 102 ? 9.215 3.232 -20.963 1.00 85.00 102 SER A O 1
ATO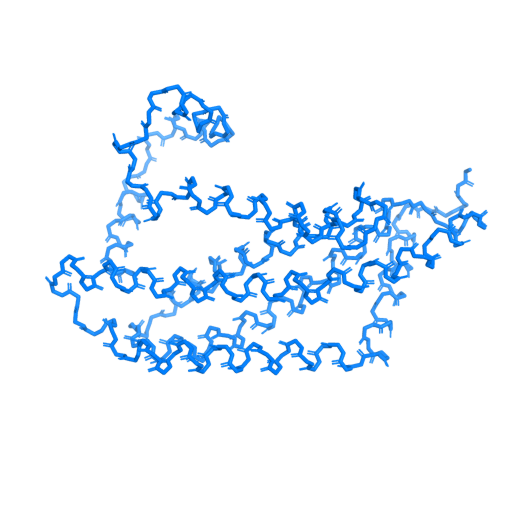M 811 N N . ALA A 1 103 ? 10.412 5.028 -20.397 1.00 84.69 103 ALA A N 1
ATOM 812 C CA . ALA A 1 103 ? 10.212 4.864 -18.952 1.00 84.69 103 ALA A CA 1
ATOM 813 C C . ALA A 1 103 ? 8.768 5.107 -18.494 1.00 84.69 103 ALA A C 1
ATOM 815 O O . ALA A 1 103 ? 8.280 4.386 -17.632 1.00 84.69 103 ALA A O 1
ATOM 816 N N . MET A 1 104 ? 8.077 6.087 -19.082 1.00 87.31 104 MET A N 1
ATOM 817 C CA . MET A 1 104 ? 6.723 6.467 -18.654 1.00 87.31 104 MET A CA 1
ATOM 818 C C . MET A 1 104 ? 5.672 5.360 -18.885 1.00 87.31 104 MET A C 1
ATOM 820 O O . MET A 1 104 ? 4.915 5.068 -17.963 1.00 87.31 104 MET A O 1
ATOM 824 N N . PRO A 1 105 ? 5.616 4.688 -20.057 1.00 86.75 105 PRO A N 1
ATOM 825 C CA . PRO A 1 105 ? 4.696 3.566 -20.259 1.00 86.75 105 PRO A CA 1
ATOM 826 C C . PRO A 1 105 ? 4.896 2.421 -19.267 1.00 86.75 105 PRO A C 1
ATOM 828 O O . PRO A 1 105 ? 3.930 1.810 -18.814 1.00 86.75 105 PRO A O 1
ATOM 831 N N . TYR A 1 106 ? 6.153 2.149 -18.911 1.00 87.44 106 TYR A N 1
ATOM 832 C CA . TYR A 1 106 ? 6.505 1.089 -17.976 1.00 87.44 106 TYR A CA 1
ATOM 833 C C . TYR A 1 106 ? 6.029 1.396 -16.555 1.00 87.44 106 TYR A C 1
ATOM 835 O O . TYR A 1 106 ? 5.404 0.544 -15.926 1.00 87.44 106 TYR A O 1
ATOM 843 N N . THR A 1 107 ? 6.264 2.615 -16.061 1.00 87.25 107 THR A N 1
ATOM 844 C CA . THR A 1 107 ? 5.839 3.000 -14.707 1.00 87.25 107 THR A CA 1
ATOM 845 C C . THR A 1 107 ? 4.318 3.017 -14.574 1.00 87.25 107 THR A C 1
ATOM 847 O O . THR A 1 107 ? 3.791 2.534 -13.574 1.00 87.25 107 THR A O 1
ATOM 850 N N . ILE A 1 108 ? 3.595 3.490 -15.594 1.00 89.56 108 ILE A N 1
ATOM 851 C CA . ILE A 1 108 ? 2.124 3.463 -15.610 1.00 89.56 108 ILE A CA 1
ATOM 852 C C . ILE A 1 108 ? 1.613 2.022 -15.599 1.00 89.56 108 ILE A C 1
ATOM 854 O O . ILE A 1 108 ? 0.741 1.689 -14.799 1.00 89.56 108 ILE A O 1
ATOM 858 N N . ALA A 1 109 ? 2.172 1.154 -16.447 1.00 89.62 109 ALA A N 1
ATOM 859 C CA . ALA A 1 109 ? 1.793 -0.254 -16.480 1.00 89.62 109 ALA A CA 1
ATOM 860 C C . ALA A 1 109 ? 2.027 -0.945 -15.127 1.00 89.62 109 ALA A C 1
ATOM 862 O O . ALA A 1 109 ? 1.192 -1.720 -14.663 1.00 89.62 109 ALA A O 1
ATOM 863 N N . GLN A 1 110 ? 3.139 -0.619 -14.468 1.00 89.06 110 GLN A N 1
ATOM 864 C CA . GLN A 1 110 ? 3.482 -1.159 -13.161 1.00 89.06 110 GLN A CA 1
ATOM 865 C C . GLN A 1 110 ? 2.519 -0.696 -12.054 1.00 89.06 110 GLN A C 1
ATOM 867 O O . GLN A 1 110 ? 2.106 -1.499 -11.224 1.00 89.06 110 GLN A O 1
ATOM 872 N N . VAL A 1 111 ? 2.114 0.575 -12.048 1.00 90.75 111 VAL A N 1
ATOM 873 C CA . VAL A 1 111 ? 1.130 1.079 -11.076 1.00 90.75 111 VAL A CA 1
ATOM 874 C C . VAL A 1 111 ? -0.242 0.445 -11.305 1.00 90.75 111 VAL A C 1
ATOM 876 O O . VAL A 1 111 ? -0.894 0.009 -10.358 1.00 90.75 111 VAL A O 1
ATOM 879 N N . VAL A 1 112 ? -0.676 0.355 -12.562 1.00 91.75 112 VAL A N 1
ATOM 880 C CA . VAL A 1 112 ? -2.002 -0.166 -12.917 1.00 91.75 112 VAL A CA 1
ATOM 881 C C . VAL A 1 112 ? -2.143 -1.650 -12.582 1.00 91.75 112 VAL A C 1
ATOM 883 O O . VAL A 1 112 ? -3.225 -2.056 -12.164 1.00 91.75 112 VAL A O 1
ATOM 886 N N . ILE A 1 113 ? -1.078 -2.455 -12.707 1.00 89.81 113 ILE A N 1
ATOM 887 C CA . ILE A 1 113 ? -1.149 -3.868 -12.313 1.00 89.81 113 ILE A CA 1
ATOM 888 C C . ILE A 1 113 ? -1.276 -4.039 -10.795 1.00 89.81 113 ILE A C 1
ATOM 890 O O . ILE A 1 113 ? -1.912 -4.988 -10.357 1.00 89.81 113 ILE A O 1
ATOM 894 N N . GLU A 1 114 ? -0.708 -3.137 -9.988 1.00 88.56 114 GLU A N 1
ATOM 895 C CA . GLU A 1 114 ? -0.687 -3.265 -8.525 1.00 88.56 114 GLU A CA 1
ATOM 896 C C . GLU A 1 114 ? -2.042 -2.946 -7.887 1.00 88.56 114 GLU A C 1
ATOM 898 O O . GLU A 1 114 ? -2.452 -3.609 -6.932 1.00 88.56 114 GLU A O 1
ATOM 903 N N . ILE A 1 115 ? -2.770 -1.969 -8.440 1.00 91.62 115 ILE A N 1
ATOM 904 C CA . ILE A 1 115 ? -4.080 -1.528 -7.940 1.00 91.62 115 ILE A CA 1
ATOM 905 C C . ILE A 1 115 ? -5.050 -2.700 -7.683 1.00 91.62 115 ILE A C 1
ATOM 907 O O . ILE A 1 115 ? -5.524 -2.812 -6.550 1.00 91.62 115 ILE A O 1
ATOM 911 N N . PRO A 1 116 ? -5.353 -3.599 -8.644 1.00 92.06 116 PRO A N 1
ATOM 912 C CA . PRO A 1 116 ? -6.318 -4.677 -8.419 1.00 92.06 116 PRO A CA 1
ATOM 913 C C . PRO A 1 116 ? -5.879 -5.652 -7.320 1.00 92.06 116 PRO A C 1
ATOM 915 O O . PRO A 1 116 ? -6.705 -6.059 -6.504 1.00 92.06 116 PRO A O 1
ATOM 918 N N . TYR A 1 117 ? -4.587 -5.985 -7.229 1.00 89.31 117 TYR A N 1
ATOM 919 C CA . TYR A 1 117 ? -4.094 -6.857 -6.160 1.00 89.31 117 TYR A CA 1
ATOM 920 C C . TYR A 1 117 ? -4.191 -6.183 -4.788 1.00 89.31 117 TYR A C 1
ATOM 922 O O . TYR A 1 117 ? -4.490 -6.850 -3.798 1.00 89.31 117 TYR A O 1
ATOM 930 N N . ILE A 1 118 ? -3.944 -4.870 -4.702 1.00 91.81 118 ILE A N 1
ATOM 931 C CA . ILE A 1 118 ? -4.077 -4.117 -3.444 1.00 91.81 118 ILE A CA 1
ATOM 932 C C . ILE A 1 118 ? -5.549 -4.056 -3.030 1.00 91.81 118 ILE A C 1
ATOM 934 O O . ILE A 1 118 ? -5.854 -4.272 -1.861 1.00 91.81 118 ILE A O 1
ATOM 938 N N . VAL A 1 119 ? -6.467 -3.848 -3.980 1.00 93.69 119 VAL A N 1
ATOM 939 C CA . VAL A 1 119 ? -7.914 -3.865 -3.716 1.00 93.69 119 VAL A CA 1
ATOM 940 C C . VAL A 1 119 ? -8.347 -5.205 -3.127 1.00 93.69 119 VAL A C 1
ATOM 942 O O . VAL A 1 119 ? -8.975 -5.225 -2.071 1.00 93.69 119 VAL A O 1
ATOM 945 N N . ILE A 1 120 ? -7.970 -6.327 -3.749 1.00 93.25 120 ILE A N 1
ATOM 946 C CA . ILE A 1 120 ? -8.322 -7.664 -3.243 1.00 93.25 120 ILE A CA 1
ATOM 947 C C . ILE A 1 120 ? -7.710 -7.892 -1.854 1.00 93.25 120 ILE A C 1
ATOM 949 O O . ILE A 1 120 ? -8.388 -8.375 -0.951 1.00 93.25 120 ILE A O 1
ATOM 953 N N . GLN A 1 121 ? -6.450 -7.504 -1.653 1.00 92.56 121 GLN A N 1
ATOM 954 C CA . GLN A 1 121 ? -5.767 -7.650 -0.368 1.00 92.56 121 GLN A CA 1
ATOM 955 C C . GLN A 1 121 ? -6.461 -6.862 0.750 1.00 92.56 121 GLN A C 1
ATOM 957 O O . GLN A 1 121 ? -6.676 -7.394 1.839 1.00 92.56 121 GLN A O 1
ATOM 962 N N . VAL A 1 122 ? -6.828 -5.608 0.486 1.00 93.44 122 VAL A N 1
ATOM 963 C CA . VAL A 1 122 ? -7.522 -4.756 1.456 1.00 93.44 122 VAL A CA 1
ATOM 964 C C . VAL A 1 122 ? -8.921 -5.291 1.742 1.00 93.44 122 VAL A C 1
ATOM 966 O O . VAL A 1 122 ? -9.327 -5.303 2.899 1.00 93.44 122 VAL A O 1
ATOM 969 N N . LEU A 1 123 ? -9.635 -5.802 0.737 1.00 94.25 123 LEU A N 1
ATOM 970 C CA . LEU A 1 123 ? -10.933 -6.442 0.953 1.00 94.25 123 LEU A CA 1
ATOM 971 C C . LEU A 1 123 ? -10.821 -7.646 1.894 1.00 94.25 123 LEU A C 1
ATOM 973 O O . LEU A 1 123 ? -11.587 -7.735 2.850 1.00 94.25 123 LEU A O 1
ATOM 977 N N . VAL A 1 124 ? -9.839 -8.530 1.681 1.00 94.12 124 VAL A N 1
ATOM 978 C CA . VAL A 1 124 ? -9.590 -9.679 2.571 1.00 94.12 124 VAL A CA 1
ATOM 979 C C . VAL A 1 124 ? -9.265 -9.213 3.992 1.00 94.12 124 VAL A C 1
ATOM 981 O O . VAL A 1 124 ? -9.836 -9.723 4.953 1.00 94.12 124 VAL A O 1
ATOM 984 N N . PHE A 1 125 ? -8.394 -8.213 4.132 1.00 93.38 125 PHE A N 1
ATOM 985 C CA . PHE A 1 125 ? -8.032 -7.649 5.432 1.00 93.38 125 PHE A CA 1
ATOM 986 C C . PHE A 1 125 ? -9.245 -7.080 6.178 1.00 93.38 125 PHE A C 1
ATOM 988 O O . PHE A 1 125 ? -9.464 -7.391 7.350 1.00 93.38 125 PHE A O 1
ATOM 995 N N . VAL A 1 126 ? -10.051 -6.265 5.495 1.00 91.88 126 VAL A N 1
ATOM 996 C CA . VAL A 1 126 ? -11.212 -5.597 6.086 1.00 91.88 126 VAL A CA 1
ATOM 997 C C . VAL A 1 126 ? -12.289 -6.609 6.478 1.00 91.88 126 VAL A C 1
ATOM 999 O O . VAL A 1 126 ? -12.849 -6.497 7.566 1.00 91.88 126 VAL A O 1
ATOM 1002 N N . LEU A 1 127 ? -12.537 -7.631 5.652 1.00 92.62 127 LEU A N 1
ATOM 1003 C CA . LEU A 1 127 ? -13.505 -8.692 5.954 1.00 92.62 127 LEU A CA 1
ATOM 1004 C C . LEU A 1 127 ? -13.170 -9.468 7.234 1.00 92.62 127 LEU A C 1
ATOM 1006 O O . LEU A 1 127 ? -14.085 -9.933 7.907 1.00 92.62 127 LEU A O 1
ATOM 1010 N N . ILE A 1 128 ? -11.886 -9.593 7.58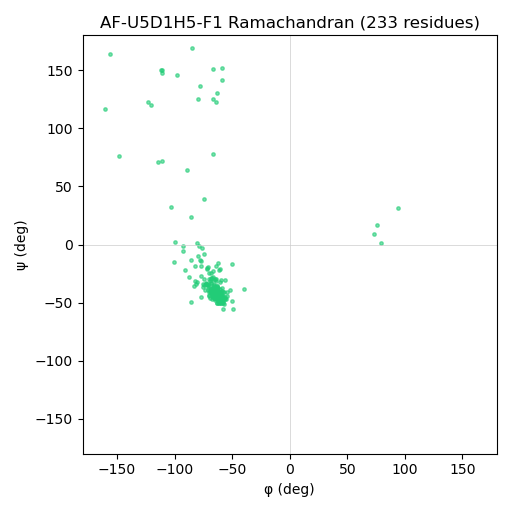0 1.00 91.94 128 ILE A N 1
ATOM 1011 C CA . ILE A 1 128 ? -11.441 -10.282 8.796 1.00 91.94 128 ILE A CA 1
ATOM 1012 C C . ILE A 1 128 ? -11.454 -9.327 9.994 1.00 91.94 128 ILE A C 1
ATOM 1014 O O . ILE A 1 128 ? -12.011 -9.651 11.042 1.00 91.94 128 ILE A O 1
ATOM 1018 N N . ILE A 1 129 ? -10.863 -8.138 9.860 1.00 90.12 129 ILE A N 1
ATOM 1019 C CA . ILE A 1 129 ? -10.645 -7.247 11.007 1.00 90.12 129 ILE A CA 1
ATOM 1020 C C . ILE A 1 129 ? -11.927 -6.534 11.467 1.00 90.12 129 ILE A C 1
ATOM 1022 O O . ILE A 1 129 ? -12.120 -6.322 12.663 1.00 90.12 129 ILE A O 1
ATOM 1026 N N . TYR A 1 130 ? -12.825 -6.197 10.537 1.00 87.62 130 TYR A N 1
ATOM 1027 C CA . TYR A 1 130 ? -14.064 -5.472 10.821 1.00 87.62 130 TYR A CA 1
ATOM 1028 C C . TYR A 1 130 ? -14.992 -6.207 11.809 1.00 87.62 130 TYR A C 1
ATOM 1030 O O . TYR A 1 130 ? -15.385 -5.595 12.808 1.00 87.62 130 TYR A O 1
ATOM 1038 N N . PRO A 1 131 ? -15.309 -7.507 11.612 1.00 88.44 131 PRO A N 1
ATOM 1039 C CA . PRO A 1 131 ? -16.082 -8.268 12.592 1.00 88.44 131 PRO A CA 1
ATOM 1040 C C . PRO A 1 131 ? -15.324 -8.517 13.900 1.00 88.44 131 PRO A C 1
ATOM 1042 O O . PRO A 1 131 ? -15.949 -8.562 14.955 1.00 88.44 131 PRO A O 1
ATOM 1045 N N . LEU A 1 132 ? -13.996 -8.678 13.853 1.00 87.38 132 LEU A N 1
ATOM 1046 C CA . LEU A 1 132 ? -13.180 -8.964 15.038 1.00 87.38 132 LEU A CA 1
ATOM 1047 C C . LEU A 1 132 ? -13.147 -7.786 16.021 1.00 87.38 132 LEU A C 1
ATOM 1049 O O . LEU A 1 132 ? -13.299 -7.989 17.226 1.00 87.38 132 LEU A O 1
ATOM 1053 N N . ILE A 1 133 ? -13.009 -6.560 15.510 1.00 83.38 133 ILE A N 1
ATOM 1054 C CA . ILE A 1 133 ? -13.037 -5.341 16.331 1.00 83.38 133 ILE A CA 1
ATOM 1055 C C . ILE A 1 133 ? -14.441 -5.092 16.915 1.00 83.38 133 ILE A C 1
ATOM 1057 O O . ILE A 1 133 ? -14.562 -4.563 18.020 1.00 83.38 133 ILE A O 1
ATOM 1061 N N . GLY A 1 134 ? -15.495 -5.533 16.216 1.00 80.50 134 GLY A N 1
ATOM 1062 C CA . GLY A 1 134 ? -16.885 -5.414 16.665 1.00 80.50 134 GLY A CA 1
ATOM 1063 C C . GLY A 1 134 ? -17.607 -4.171 16.141 1.00 80.50 134 GLY A C 1
ATOM 1064 O O . GLY A 1 134 ? -18.467 -3.628 16.828 1.00 80.50 134 GLY A O 1
ATOM 1065 N N . PHE A 1 135 ? -17.269 -3.697 14.936 1.00 78.62 135 PHE A N 1
ATOM 1066 C CA . PHE A 1 135 ? -17.943 -2.542 14.337 1.00 78.62 135 PHE A CA 1
ATOM 1067 C C . PHE A 1 135 ? -19.413 -2.818 13.985 1.00 78.62 135 PHE A C 1
ATOM 1069 O O . PHE A 1 135 ? -19.803 -3.933 13.639 1.00 78.62 135 PHE A O 1
ATOM 1076 N N . SER A 1 136 ? -20.241 -1.766 14.012 1.00 80.56 136 SER A N 1
ATOM 1077 C CA . SER A 1 136 ? -21.659 -1.861 13.646 1.00 80.56 136 SER A CA 1
ATOM 1078 C C . SER A 1 136 ? -21.832 -2.234 12.169 1.00 80.56 136 SER A C 1
ATOM 1080 O O . SER A 1 136 ? -21.399 -1.466 11.310 1.00 80.56 136 SER A O 1
ATOM 1082 N N . TRP A 1 137 ? -22.539 -3.328 11.875 1.00 79.25 137 TRP A N 1
ATOM 1083 C CA . TRP A 1 137 ? -22.826 -3.820 10.520 1.00 79.25 137 TRP A CA 1
ATOM 1084 C C . TRP A 1 137 ? -23.737 -2.880 9.720 1.00 79.25 137 TRP A C 1
ATOM 1086 O O . TRP A 1 137 ? -24.931 -3.111 9.554 1.00 79.25 137 TRP A O 1
ATOM 1096 N N . MET A 1 138 ? -23.167 -1.798 9.204 1.00 85.19 138 MET A N 1
ATOM 1097 C CA . MET A 1 138 ? -23.830 -0.893 8.277 1.00 85.19 138 MET A CA 1
ATOM 1098 C C . MET A 1 138 ? -22.994 -0.796 7.007 1.00 85.19 138 MET A C 1
ATOM 1100 O O . MET A 1 138 ? -21.832 -0.391 7.060 1.00 85.19 138 MET A O 1
ATOM 1104 N N . LEU A 1 139 ? -23.597 -1.123 5.858 1.00 83.25 139 LEU A N 1
ATOM 1105 C CA . LEU A 1 139 ? -22.892 -1.196 4.573 1.00 83.25 139 LEU A CA 1
ATOM 1106 C C . LEU A 1 139 ? -22.153 0.107 4.235 1.00 83.25 139 LEU A C 1
ATOM 1108 O O . LEU A 1 139 ? -21.008 0.071 3.795 1.00 83.25 139 LEU A O 1
ATOM 1112 N N . ALA A 1 140 ? -22.770 1.259 4.512 1.00 84.19 140 ALA A N 1
ATOM 1113 C CA . ALA A 1 140 ? -22.135 2.558 4.309 1.00 84.19 140 ALA A CA 1
ATOM 1114 C C . ALA A 1 140 ? -20.840 2.703 5.131 1.00 84.19 140 ALA A C 1
ATOM 1116 O O . ALA A 1 140 ? -19.813 3.107 4.592 1.00 84.19 140 ALA A O 1
ATOM 1117 N N . LYS A 1 141 ? -20.859 2.324 6.416 1.00 79.19 141 LYS A N 1
ATOM 1118 C CA . LYS A 1 141 ? -19.689 2.413 7.304 1.00 79.19 141 LYS A CA 1
ATOM 1119 C C . LYS A 1 141 ? -18.579 1.454 6.877 1.00 79.19 141 LYS A C 1
ATOM 1121 O O . LYS A 1 141 ? -17.411 1.829 6.883 1.00 79.19 141 LYS A O 1
ATOM 1126 N N . PHE A 1 142 ? -18.949 0.244 6.462 1.00 85.25 142 PHE A N 1
ATOM 1127 C CA . PHE A 1 142 ? -18.015 -0.747 5.934 1.00 85.25 142 PHE A CA 1
ATOM 1128 C C . PHE A 1 142 ? -17.307 -0.256 4.661 1.00 85.25 142 PHE A C 1
ATOM 1130 O O . PHE A 1 142 ? -16.084 -0.356 4.552 1.00 85.25 142 PHE A O 1
ATOM 1137 N N . LEU A 1 143 ? -18.053 0.326 3.715 1.00 86.69 143 LEU A N 1
ATOM 1138 C CA . LEU A 1 143 ? -17.485 0.865 2.476 1.00 86.69 143 LEU A CA 1
ATOM 1139 C C . LEU A 1 143 ? -16.552 2.049 2.740 1.00 86.69 143 LEU A C 1
ATOM 1141 O O . LEU A 1 143 ? -15.462 2.097 2.174 1.00 86.69 143 LEU A O 1
ATOM 1145 N N . TRP A 1 144 ? -16.934 2.965 3.635 1.00 84.12 144 TRP A N 1
ATOM 1146 C CA . TRP A 1 144 ? -16.067 4.076 4.035 1.00 84.12 144 TRP A CA 1
ATOM 1147 C C . TRP A 1 144 ? -14.772 3.589 4.682 1.00 84.12 144 TRP A C 1
ATOM 1149 O O . TRP A 1 144 ? -13.693 4.037 4.298 1.00 84.12 144 TRP A O 1
ATOM 1159 N N . PHE A 1 145 ? -14.859 2.639 5.615 1.00 84.06 145 PHE A N 1
ATOM 1160 C CA . PHE A 1 145 ? -13.682 2.049 6.250 1.00 84.06 145 PHE A CA 1
ATOM 1161 C C . PHE A 1 145 ? -12.758 1.383 5.221 1.00 84.06 145 PHE A C 1
ATOM 1163 O O . PHE A 1 145 ? -11.561 1.665 5.185 1.00 84.06 145 PHE A O 1
ATOM 1170 N N . THR A 1 146 ? -13.328 0.579 4.319 1.00 88.38 146 THR A N 1
ATOM 1171 C CA . THR A 1 146 ? -12.584 -0.068 3.228 1.00 88.38 146 THR A CA 1
ATOM 1172 C C . THR A 1 146 ? -11.880 0.957 2.343 1.00 88.38 146 THR A C 1
ATOM 1174 O O . THR A 1 146 ? -10.711 0.784 2.013 1.00 88.38 146 THR A O 1
ATOM 1177 N N . PHE A 1 147 ? -12.564 2.044 1.984 1.00 88.25 147 PHE A N 1
ATOM 1178 C CA . PHE A 1 147 ? -12.008 3.105 1.150 1.00 88.25 147 PHE A CA 1
ATOM 1179 C C . PHE A 1 147 ? -10.814 3.807 1.810 1.00 88.25 147 PHE A C 1
ATOM 1181 O O . PHE A 1 147 ? -9.792 4.013 1.157 1.00 88.25 147 PHE A O 1
ATOM 1188 N N . PHE A 1 148 ? -10.898 4.130 3.105 1.00 84.38 148 PHE A N 1
ATOM 1189 C CA . PHE A 1 148 ? -9.785 4.761 3.821 1.00 84.38 148 PHE A CA 1
ATOM 1190 C C . PHE A 1 148 ? -8.568 3.840 3.940 1.00 84.38 148 PHE A C 1
ATOM 1192 O O . PHE A 1 148 ? -7.454 4.286 3.661 1.00 84.38 148 PHE A O 1
ATOM 1199 N N . VAL A 1 149 ? -8.773 2.563 4.284 1.00 87.31 149 VAL A N 1
ATOM 1200 C CA . VAL A 1 149 ? -7.682 1.573 4.351 1.00 87.31 149 VAL A CA 1
ATOM 1201 C C . VAL A 1 149 ? -7.074 1.337 2.965 1.00 87.31 149 VAL A C 1
ATOM 1203 O O . VAL A 1 149 ? -5.856 1.228 2.824 1.00 87.31 149 VAL A O 1
ATOM 1206 N N . LEU A 1 150 ? -7.901 1.315 1.916 1.00 90.88 150 LEU A N 1
ATOM 1207 C CA . LEU A 1 150 ? -7.433 1.178 0.541 1.00 90.88 150 LEU A CA 1
ATOM 1208 C C . LEU A 1 150 ? -6.529 2.343 0.142 1.00 90.88 150 LEU A C 1
ATOM 1210 O O . LEU A 1 150 ? -5.426 2.115 -0.347 1.00 90.88 150 LEU A O 1
ATOM 1214 N N . LEU A 1 151 ? -6.974 3.580 0.372 1.00 87.50 151 LEU A N 1
ATOM 1215 C CA . LEU A 1 151 ? -6.187 4.768 0.054 1.00 87.50 151 LEU A CA 1
ATOM 1216 C C . LEU A 1 151 ? -4.882 4.823 0.848 1.00 87.50 151 LEU A C 1
ATOM 1218 O O . LEU A 1 151 ? -3.854 5.191 0.282 1.00 87.50 151 LEU A O 1
ATOM 1222 N N . SER A 1 152 ? -4.898 4.448 2.131 1.00 86.94 152 SER A N 1
ATOM 1223 C CA . SER A 1 152 ? -3.688 4.468 2.953 1.00 86.94 152 SER A CA 1
ATOM 1224 C C . SER A 1 152 ? -2.660 3.444 2.481 1.00 86.94 152 SER A C 1
ATOM 1226 O O . SER A 1 152 ? -1.485 3.782 2.348 1.00 86.94 152 SER A O 1
ATOM 1228 N N . VAL A 1 153 ? -3.089 2.212 2.184 1.00 89.75 153 VAL A N 1
ATOM 1229 C CA . VAL A 1 153 ? -2.191 1.171 1.664 1.00 89.75 153 VAL A CA 1
ATOM 1230 C C . VAL A 1 153 ? -1.676 1.566 0.282 1.00 89.75 153 VAL A C 1
ATOM 1232 O O . VAL A 1 153 ? -0.471 1.535 0.061 1.00 89.75 153 VAL A O 1
ATOM 1235 N N . LEU A 1 154 ? -2.554 2.030 -0.615 1.00 90.62 154 LEU A N 1
ATOM 1236 C CA . LEU A 1 154 ? -2.168 2.482 -1.952 1.00 90.62 154 LEU A CA 1
ATOM 1237 C C . LEU A 1 154 ? -1.118 3.602 -1.890 1.00 90.62 154 LEU A C 1
ATOM 1239 O O . LEU A 1 154 ? -0.113 3.545 -2.596 1.00 90.62 154 LEU A O 1
ATOM 1243 N N . TYR A 1 155 ? -1.328 4.602 -1.032 1.00 88.50 155 TYR A N 1
ATOM 1244 C CA . TYR A 1 155 ? -0.398 5.715 -0.853 1.00 88.50 155 TYR A CA 1
ATOM 1245 C C . TYR A 1 155 ? 0.990 5.237 -0.411 1.00 88.50 155 TYR A C 1
ATOM 1247 O O . TYR A 1 155 ? 1.990 5.613 -1.024 1.00 88.50 155 TYR A O 1
ATOM 1255 N N . LEU A 1 156 ? 1.056 4.375 0.609 1.00 88.00 156 LEU A N 1
ATOM 1256 C CA . LEU A 1 156 ? 2.322 3.842 1.120 1.00 88.00 156 LEU A CA 1
ATOM 1257 C C . LEU A 1 156 ? 3.047 3.002 0.059 1.00 88.00 156 LEU A C 1
ATOM 1259 O O . LEU A 1 156 ? 4.240 3.209 -0.173 1.00 88.00 156 LEU A O 1
ATOM 1263 N N . THR A 1 157 ? 2.328 2.134 -0.657 1.00 90.25 157 THR A N 1
ATOM 1264 C CA . THR A 1 157 ? 2.918 1.288 -1.702 1.00 90.25 157 THR A CA 1
ATOM 1265 C C . THR A 1 157 ? 3.449 2.112 -2.876 1.00 90.25 157 THR A C 1
ATOM 1267 O O . THR A 1 157 ? 4.576 1.895 -3.323 1.00 90.25 157 THR A O 1
ATOM 1270 N N . LEU A 1 158 ? 2.681 3.092 -3.368 1.00 90.00 158 LEU A N 1
ATOM 1271 C CA . LEU A 1 158 ? 3.106 3.966 -4.469 1.00 90.00 158 LEU A CA 1
ATOM 1272 C C . LEU A 1 158 ? 4.318 4.819 -4.084 1.00 90.00 158 LEU A C 1
ATOM 1274 O O . LEU A 1 158 ? 5.243 4.990 -4.884 1.00 90.00 158 LEU A O 1
ATOM 1278 N N . PHE A 1 159 ? 4.340 5.315 -2.847 1.00 88.69 159 PHE A N 1
ATOM 1279 C CA . PHE A 1 159 ? 5.491 6.031 -2.316 1.00 88.69 159 PHE A CA 1
ATOM 1280 C C . PHE A 1 159 ? 6.729 5.126 -2.253 1.00 88.69 159 PHE A C 1
ATOM 1282 O O . PHE A 1 159 ? 7.798 5.509 -2.728 1.00 88.69 159 PHE A O 1
ATOM 1289 N N . GLY A 1 160 ? 6.577 3.889 -1.770 1.00 88.06 160 GLY A N 1
ATOM 1290 C CA . GLY A 1 160 ? 7.652 2.899 -1.739 1.00 88.06 160 GLY A CA 1
ATOM 1291 C C . GLY A 1 160 ? 8.211 2.547 -3.120 1.00 88.06 160 GLY A C 1
ATOM 1292 O O . GLY A 1 160 ? 9.427 2.464 -3.289 1.00 88.06 160 GLY A O 1
ATOM 1293 N N . MET A 1 161 ? 7.350 2.401 -4.133 1.00 89.56 161 MET A N 1
ATOM 1294 C CA . MET A 1 161 ? 7.786 2.182 -5.520 1.00 89.56 161 MET A CA 1
ATOM 1295 C C . MET A 1 161 ? 8.545 3.388 -6.083 1.00 89.56 161 MET A C 1
ATOM 1297 O O . MET A 1 161 ? 9.553 3.223 -6.772 1.00 89.56 161 MET A O 1
ATOM 1301 N N . THR A 1 162 ? 8.099 4.601 -5.750 1.00 88.94 162 THR A N 1
ATOM 1302 C CA . THR A 1 162 ? 8.776 5.841 -6.155 1.00 88.94 162 THR A CA 1
ATOM 1303 C C . THR A 1 162 ? 10.159 5.951 -5.513 1.00 88.94 162 THR A C 1
ATOM 1305 O O . THR A 1 162 ? 11.120 6.313 -6.188 1.00 88.94 162 THR A O 1
ATOM 1308 N N . ALA A 1 163 ? 10.303 5.565 -4.244 1.00 88.56 163 ALA A N 1
ATOM 1309 C CA . ALA A 1 163 ? 11.596 5.559 -3.566 1.00 88.56 163 ALA A CA 1
ATOM 1310 C C . ALA A 1 163 ? 12.608 4.626 -4.257 1.00 88.56 163 ALA A C 1
ATOM 1312 O O . ALA A 1 163 ? 13.748 5.025 -4.485 1.00 88.56 163 ALA A O 1
ATOM 1313 N N . VAL A 1 164 ? 12.184 3.427 -4.680 1.00 88.31 164 VAL A N 1
ATOM 1314 C CA . VAL A 1 164 ? 13.036 2.478 -5.433 1.00 88.31 164 VAL A CA 1
ATOM 1315 C C . VAL A 1 164 ? 13.420 3.010 -6.816 1.00 88.31 164 VAL A C 1
ATOM 1317 O O . VAL A 1 164 ? 14.491 2.688 -7.337 1.00 88.31 164 VAL A O 1
ATOM 1320 N N . ALA A 1 165 ? 12.563 3.829 -7.428 1.00 85.56 165 ALA A N 1
ATOM 1321 C CA . ALA A 1 165 ? 12.872 4.467 -8.702 1.00 85.56 165 ALA A CA 1
ATOM 1322 C C . ALA A 1 165 ? 13.961 5.548 -8.571 1.00 85.56 165 ALA A C 1
ATOM 1324 O O . ALA A 1 165 ? 14.713 5.762 -9.520 1.00 85.56 165 ALA A O 1
ATOM 1325 N N . LEU A 1 166 ? 14.057 6.207 -7.411 1.00 86.06 166 LEU A N 1
ATOM 1326 C CA . LEU A 1 166 ? 15.013 7.289 -7.155 1.00 86.06 166 LEU A CA 1
ATOM 1327 C C . LEU A 1 166 ? 16.374 6.794 -6.650 1.00 86.06 166 LEU A C 1
ATOM 1329 O O . LEU A 1 166 ? 17.382 7.463 -6.873 1.00 86.06 166 LEU A O 1
ATOM 1333 N N . THR A 1 167 ? 16.432 5.644 -5.975 1.00 86.81 167 THR A N 1
ATOM 1334 C CA . THR A 1 167 ? 17.676 5.152 -5.370 1.00 86.81 167 THR A CA 1
ATOM 1335 C C . THR A 1 167 ? 18.392 4.114 -6.233 1.00 86.81 167 THR A C 1
ATOM 1337 O O . THR A 1 167 ? 17.757 3.270 -6.861 1.00 86.81 167 THR A O 1
ATOM 1340 N N . PRO A 1 168 ? 19.736 4.079 -6.231 1.00 81.69 168 PRO A N 1
ATOM 1341 C CA . PRO A 1 168 ? 20.495 3.063 -6.957 1.00 81.69 168 PRO A CA 1
ATOM 1342 C C . PRO A 1 168 ? 20.372 1.671 -6.322 1.00 81.69 168 PRO A C 1
ATOM 1344 O O . PRO A 1 168 ? 20.293 0.680 -7.045 1.00 81.69 168 PRO A O 1
ATOM 1347 N N . THR A 1 169 ? 20.293 1.572 -4.993 1.00 87.06 169 THR A N 1
ATOM 1348 C CA . THR A 1 169 ? 20.169 0.299 -4.265 1.00 87.06 169 THR A CA 1
ATOM 1349 C C . THR A 1 169 ? 18.798 0.161 -3.606 1.00 87.06 169 THR A C 1
ATOM 1351 O O . THR A 1 169 ? 18.160 1.150 -3.229 1.00 87.06 169 THR A O 1
ATOM 1354 N N . GLN A 1 170 ? 18.332 -1.085 -3.478 1.00 85.38 170 GLN A N 1
ATOM 1355 C CA . GLN A 1 170 ? 17.057 -1.400 -2.830 1.00 85.38 170 GLN A CA 1
ATOM 1356 C C . GLN A 1 170 ? 17.110 -1.139 -1.319 1.00 85.38 170 GLN A C 1
ATOM 1358 O O . GLN A 1 170 ? 16.157 -0.616 -0.753 1.00 85.38 170 GLN A O 1
ATOM 1363 N N . GLU A 1 171 ? 18.233 -1.454 -0.675 1.00 87.19 171 GLU A N 1
ATOM 1364 C CA . GLU A 1 171 ? 18.432 -1.232 0.762 1.00 87.19 171 GLU A CA 1
ATOM 1365 C C . GLU A 1 171 ? 18.326 0.255 1.114 1.00 87.19 171 GLU A C 1
ATOM 1367 O O . GLU A 1 171 ? 17.617 0.632 2.046 1.00 87.19 171 GLU A O 1
ATOM 1372 N N . LEU A 1 172 ? 18.939 1.123 0.301 1.00 87.75 172 LEU A N 1
ATOM 1373 C CA . LEU A 1 172 ? 18.817 2.568 0.471 1.00 87.75 172 LEU A CA 1
ATOM 1374 C C . LEU A 1 172 ? 17.374 3.045 0.245 1.00 87.75 172 LEU A C 1
ATOM 1376 O O . LEU A 1 172 ? 16.903 3.920 0.969 1.00 87.75 172 LEU A O 1
ATOM 1380 N N . ALA A 1 173 ? 16.652 2.447 -0.712 1.00 86.88 173 ALA A N 1
ATOM 1381 C CA . ALA A 1 173 ? 15.236 2.746 -0.949 1.00 86.88 173 ALA A CA 1
ATOM 1382 C C . ALA A 1 173 ? 14.385 2.465 0.293 1.00 86.88 173 ALA A C 1
ATOM 1384 O O . ALA A 1 173 ? 13.530 3.275 0.661 1.00 86.88 173 ALA A O 1
ATOM 1385 N N . ALA A 1 174 ? 14.631 1.321 0.939 1.00 88.00 174 ALA A N 1
ATOM 1386 C CA . ALA A 1 174 ? 13.945 0.918 2.155 1.00 88.00 174 ALA A CA 1
ATOM 1387 C C . ALA A 1 174 ? 14.205 1.928 3.275 1.00 88.00 174 ALA A C 1
ATOM 1389 O O . ALA A 1 174 ? 13.250 2.456 3.839 1.00 88.00 174 ALA A O 1
ATOM 1390 N N . LEU A 1 175 ? 15.471 2.273 3.529 1.00 90.50 175 LEU A N 1
ATOM 1391 C CA . LEU A 1 175 ? 15.848 3.234 4.570 1.00 90.50 175 LEU A CA 1
ATOM 1392 C C . LEU A 1 175 ? 15.203 4.610 4.362 1.00 90.50 175 LEU A C 1
ATOM 1394 O O . LEU A 1 175 ? 14.625 5.164 5.297 1.00 90.50 175 LEU A O 1
ATOM 1398 N N . ILE A 1 176 ? 15.244 5.137 3.134 1.00 88.62 176 ILE A N 1
ATOM 1399 C CA . ILE A 1 176 ? 14.624 6.428 2.804 1.00 88.62 176 ILE A CA 1
ATOM 1400 C C . ILE A 1 176 ? 13.103 6.354 2.978 1.00 88.62 176 ILE A C 1
ATOM 1402 O O . ILE A 1 176 ? 12.512 7.245 3.588 1.00 88.62 176 ILE A O 1
ATOM 1406 N N . SER A 1 177 ? 12.468 5.278 2.503 1.00 86.88 177 SER A N 1
ATOM 1407 C CA . SER A 1 177 ? 11.019 5.090 2.650 1.00 86.88 177 SER A CA 1
ATOM 1408 C C . SER A 1 177 ? 10.610 5.050 4.120 1.00 86.88 177 SER A C 1
ATOM 1410 O O . SER A 1 177 ? 9.705 5.776 4.521 1.00 86.88 177 SER A O 1
ATOM 1412 N N . PHE A 1 178 ? 11.310 4.261 4.942 1.00 87.44 178 PHE A N 1
ATOM 1413 C CA . PHE A 1 178 ? 11.046 4.163 6.377 1.00 87.44 178 PHE A CA 1
ATOM 1414 C C . PHE A 1 178 ? 11.235 5.499 7.093 1.00 87.44 178 PHE A C 1
ATOM 1416 O O . PHE A 1 178 ? 10.386 5.876 7.897 1.00 87.44 178 PHE A O 1
ATOM 1423 N N . PHE A 1 179 ? 12.294 6.246 6.772 1.00 87.75 179 PHE A N 1
ATOM 1424 C CA . PHE A 1 179 ? 12.522 7.573 7.340 1.00 87.75 179 PHE A CA 1
ATOM 1425 C C . PHE A 1 179 ? 11.356 8.530 7.046 1.00 87.75 179 PHE A C 1
ATOM 1427 O O . PHE A 1 179 ? 10.814 9.155 7.960 1.00 87.75 179 PHE A O 1
ATOM 1434 N N . PHE A 1 180 ? 10.903 8.590 5.790 1.00 85.38 180 PHE A N 1
ATOM 1435 C CA . PHE A 1 180 ? 9.755 9.414 5.406 1.00 85.38 180 PHE A CA 1
ATOM 1436 C C . PHE A 1 180 ? 8.436 8.926 6.014 1.00 85.38 180 PHE A C 1
ATOM 1438 O O . PHE A 1 180 ? 7.615 9.750 6.418 1.00 85.38 180 PHE A O 1
ATOM 1445 N N . PHE A 1 181 ? 8.230 7.613 6.137 1.00 85.06 181 PHE A N 1
ATOM 1446 C CA . PHE A 1 181 ? 7.049 7.066 6.802 1.00 85.06 181 PHE A CA 1
ATOM 1447 C C . PHE A 1 181 ? 7.004 7.432 8.280 1.00 85.06 181 PHE A C 1
ATOM 1449 O O . PHE A 1 181 ? 5.938 7.803 8.766 1.00 85.06 181 PHE A O 1
ATOM 1456 N N . ILE A 1 182 ? 8.133 7.378 8.989 1.00 84.62 182 ILE A N 1
ATOM 1457 C CA . ILE A 1 182 ? 8.214 7.784 10.397 1.00 84.62 182 ILE A CA 1
ATOM 1458 C C . ILE A 1 182 ? 7.906 9.277 10.533 1.00 84.62 182 ILE A C 1
ATOM 1460 O O . ILE A 1 182 ? 7.075 9.651 11.359 1.00 84.62 182 ILE A O 1
ATOM 1464 N N . LEU A 1 183 ? 8.498 10.126 9.684 1.00 82.56 183 LEU A N 1
ATOM 1465 C CA . LEU A 1 183 ? 8.195 11.559 9.671 1.00 82.56 183 LEU A CA 1
ATOM 1466 C C . LEU A 1 183 ? 6.701 11.817 9.443 1.00 82.56 183 LEU A C 1
ATOM 1468 O O . LEU A 1 183 ? 6.069 12.510 10.237 1.00 82.56 183 LEU A O 1
ATOM 1472 N N . TRP A 1 184 ? 6.111 11.212 8.408 1.00 75.12 184 TRP A N 1
ATOM 1473 C CA . TRP A 1 184 ? 4.680 11.341 8.118 1.00 75.12 184 TRP A CA 1
ATOM 1474 C C . TRP A 1 184 ? 3.805 10.888 9.294 1.00 75.12 184 TRP A C 1
ATOM 1476 O O . TRP A 1 184 ? 2.827 11.548 9.640 1.00 75.12 184 TRP A O 1
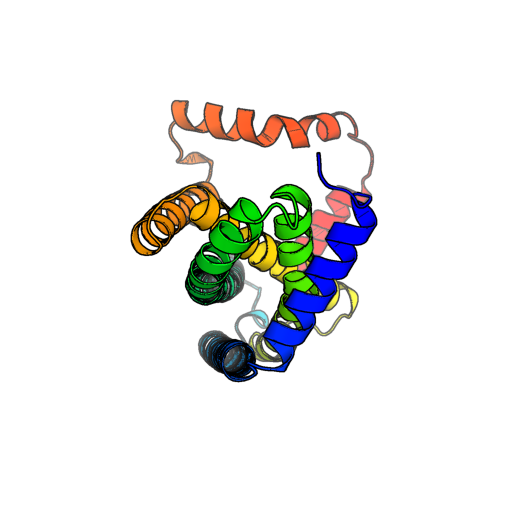ATOM 1486 N N . ASN A 1 185 ? 4.188 9.795 9.955 1.00 79.25 185 ASN A N 1
ATOM 1487 C CA . ASN A 1 185 ? 3.497 9.278 11.132 1.00 79.25 185 ASN A CA 1
ATOM 1488 C C . ASN A 1 185 ? 3.528 10.247 12.315 1.00 79.25 185 ASN A C 1
ATOM 1490 O O . ASN A 1 185 ? 2.505 10.428 12.975 1.00 79.25 185 ASN A O 1
ATOM 1494 N N . ILE A 1 186 ? 4.660 10.905 12.563 1.00 76.75 186 ILE A N 1
ATOM 1495 C CA . ILE A 1 186 ? 4.794 11.903 13.631 1.00 76.75 186 ILE A CA 1
ATOM 1496 C C . ILE A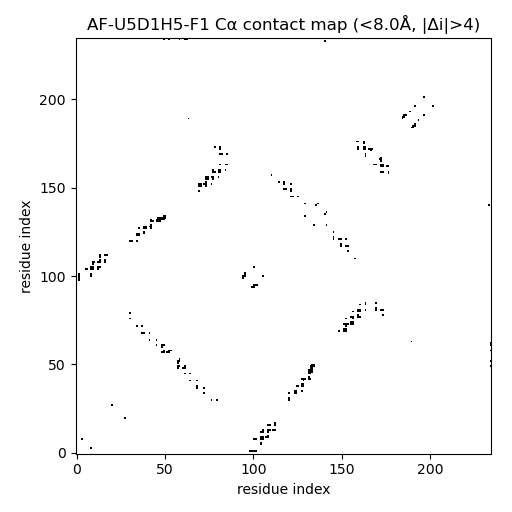 1 186 ? 3.903 13.124 13.340 1.00 76.75 186 ILE A C 1
ATOM 1498 O O . ILE A 1 186 ? 3.211 13.607 14.237 1.00 76.75 186 ILE A O 1
ATOM 1502 N N . PHE A 1 187 ? 3.843 13.578 12.082 1.00 67.56 187 PHE A N 1
ATOM 1503 C CA . PHE A 1 187 ? 3.001 14.713 11.668 1.00 67.56 187 PHE A CA 1
ATOM 1504 C C . PHE A 1 187 ? 1.520 14.375 11.466 1.00 67.56 187 PHE A C 1
ATOM 1506 O O . PHE A 1 187 ? 0.702 15.287 11.341 1.00 67.56 187 PHE A O 1
ATOM 1513 N N . SER A 1 188 ? 1.142 13.093 11.481 1.00 63.91 188 SER A N 1
ATOM 1514 C CA . SER A 1 188 ? -0.252 12.650 11.312 1.00 63.91 188 SER A CA 1
ATOM 1515 C C . SER A 1 188 ? -1.194 13.157 12.416 1.00 63.91 188 SER A C 1
ATOM 1517 O O . SER A 1 188 ? -2.414 13.140 12.252 1.00 63.91 188 SER A O 1
ATOM 1519 N N . GLY A 1 189 ? -0.644 13.639 13.537 1.00 60.12 189 GLY A N 1
ATOM 1520 C CA . GLY A 1 189 ? -1.404 14.164 14.669 1.00 60.12 189 GLY A CA 1
ATOM 1521 C C . GLY A 1 189 ? -1.996 13.088 15.582 1.00 60.12 189 GLY A C 1
ATOM 1522 O O . GLY A 1 189 ? -2.661 13.443 16.552 1.00 60.12 189 GLY A O 1
ATOM 1523 N N . PHE A 1 190 ? -1.754 11.800 15.290 1.00 65.50 190 PHE A N 1
ATOM 1524 C CA . PHE A 1 190 ? -2.127 10.689 16.169 1.00 65.50 190 PHE A CA 1
ATOM 1525 C C . PHE A 1 190 ? -1.162 10.559 17.362 1.00 65.50 190 PHE A C 1
ATOM 1527 O O . PHE A 1 190 ? -1.606 10.445 18.499 1.00 65.50 190 PHE A O 1
ATOM 1534 N N . PHE A 1 191 ? 0.156 10.641 17.125 1.00 63.94 191 PHE A N 1
ATOM 1535 C CA . PHE A 1 191 ? 1.175 10.531 18.182 1.00 63.94 191 PHE A CA 1
ATOM 1536 C C . PHE A 1 191 ? 1.432 11.839 18.941 1.00 63.94 191 PHE A C 1
ATOM 1538 O O . PHE A 1 191 ? 1.699 11.812 20.139 1.00 63.94 191 PHE A O 1
ATOM 1545 N N . ILE A 1 192 ? 1.364 12.988 18.260 1.00 61.19 192 ILE A N 1
ATOM 1546 C CA . ILE A 1 192 ? 1.560 14.306 18.874 1.00 61.19 192 ILE A CA 1
ATOM 1547 C C . ILE A 1 192 ? 0.299 15.134 18.662 1.00 61.19 192 ILE A C 1
ATOM 1549 O O . ILE A 1 192 ? -0.083 15.439 17.531 1.00 61.19 192 ILE A O 1
ATOM 1553 N N . ALA A 1 193 ? -0.329 15.550 19.761 1.00 56.44 193 ALA A N 1
ATOM 1554 C CA . ALA A 1 193 ? -1.455 16.465 19.701 1.00 56.44 193 ALA A CA 1
ATOM 1555 C C . ALA A 1 193 ? -1.005 17.822 19.117 1.00 56.44 193 ALA A C 1
ATOM 1557 O O . ALA A 1 193 ? -0.053 18.442 19.595 1.00 56.44 193 ALA A O 1
ATOM 1558 N N . ARG A 1 194 ? -1.753 18.333 18.126 1.00 52.84 194 ARG A N 1
ATOM 1559 C CA . ARG A 1 194 ? -1.547 19.633 17.443 1.00 52.84 194 ARG A CA 1
ATOM 1560 C C . ARG A 1 194 ? -1.120 20.828 18.325 1.00 52.84 194 ARG A C 1
ATOM 1562 O O . ARG A 1 194 ? -0.348 21.656 17.827 1.00 52.84 194 ARG A O 1
ATOM 1569 N N . PRO A 1 195 ? -1.614 21.009 19.570 1.00 60.91 195 PRO A N 1
ATOM 1570 C CA . PRO A 1 195 ? -1.200 22.144 20.396 1.00 60.91 195 PRO A CA 1
ATOM 1571 C C . PRO A 1 195 ? 0.240 22.054 20.921 1.00 60.91 195 PRO A C 1
ATOM 1573 O O . PRO A 1 195 ? 0.788 23.092 21.270 1.00 60.91 195 PRO A O 1
ATOM 1576 N N . MET A 1 196 ? 0.859 20.869 20.943 1.00 57.91 196 MET A N 1
ATOM 1577 C CA . MET A 1 196 ? 2.213 20.663 21.483 1.00 57.91 196 MET A CA 1
ATOM 1578 C C . MET A 1 196 ? 3.321 20.775 20.422 1.00 57.91 196 MET A C 1
ATOM 1580 O O . MET A 1 196 ? 4.499 20.661 20.750 1.00 57.91 196 MET A O 1
ATOM 1584 N N . ILE A 1 197 ? 2.965 21.008 19.153 1.00 62.97 197 ILE A N 1
ATOM 1585 C CA . ILE A 1 197 ? 3.936 21.184 18.066 1.00 62.97 197 ILE A CA 1
ATOM 1586 C C . ILE A 1 197 ? 4.491 22.623 18.125 1.00 62.97 197 ILE A C 1
ATOM 1588 O O . ILE A 1 197 ? 3.695 23.569 18.085 1.00 62.97 197 ILE A O 1
ATOM 1592 N N . PRO A 1 198 ? 5.822 22.824 18.200 1.00 63.97 198 PRO A N 1
ATOM 1593 C CA . PRO A 1 198 ? 6.429 24.154 18.241 1.00 63.97 198 PRO A CA 1
ATOM 1594 C C . PRO A 1 198 ? 6.071 24.987 16.998 1.00 63.97 198 PRO A C 1
ATOM 1596 O O . PRO A 1 198 ? 6.015 24.465 15.883 1.00 63.97 198 PRO A O 1
ATOM 1599 N N . LEU A 1 199 ? 5.841 26.297 17.186 1.00 59.53 199 LEU A N 1
ATOM 1600 C CA . LEU A 1 199 ? 5.250 27.190 16.171 1.00 59.53 199 LEU A CA 1
ATOM 1601 C C . LEU A 1 199 ? 5.942 27.135 14.796 1.00 59.53 199 LEU A C 1
ATOM 1603 O O . LEU A 1 199 ? 5.252 27.147 13.780 1.00 59.53 199 LEU A O 1
ATOM 1607 N N . TRP A 1 200 ? 7.272 27.026 14.753 1.00 64.38 200 TRP A N 1
ATOM 1608 C CA . TRP A 1 200 ? 8.046 27.008 13.504 1.00 64.38 200 TRP A CA 1
ATOM 1609 C C . TRP A 1 200 ? 7.737 25.794 12.606 1.00 64.38 200 TRP A C 1
ATOM 1611 O O . TRP A 1 200 ? 7.755 25.916 11.385 1.00 64.38 200 TRP A O 1
ATOM 1621 N N . TRP A 1 201 ? 7.361 24.647 13.187 1.00 59.31 201 TRP A N 1
ATOM 1622 C CA . TRP A 1 201 ? 6.980 23.435 12.443 1.00 59.31 201 TRP A CA 1
ATOM 1623 C C . TRP A 1 201 ? 5.520 23.464 11.968 1.00 59.31 201 TRP A C 1
ATOM 1625 O O . TRP A 1 201 ? 5.152 22.764 11.025 1.00 59.31 201 TRP A O 1
ATOM 1635 N N . ARG A 1 202 ? 4.679 24.317 12.568 1.00 58.69 202 ARG A N 1
ATOM 1636 C CA . ARG A 1 202 ? 3.286 24.516 12.138 1.00 58.69 202 ARG A CA 1
ATOM 1637 C C . ARG A 1 202 ? 3.209 25.209 10.770 1.00 58.69 202 ARG A C 1
ATOM 1639 O O . ARG A 1 202 ? 2.277 24.946 10.015 1.00 58.69 202 ARG A O 1
ATOM 1646 N N . CYS A 1 203 ? 4.197 26.038 10.426 1.00 55.19 203 CYS A N 1
ATOM 1647 C CA . CYS A 1 203 ? 4.283 26.696 9.119 1.00 55.19 203 CYS A CA 1
ATOM 1648 C C . CYS A 1 203 ? 4.432 25.683 7.968 1.00 55.19 203 CYS A C 1
ATOM 1650 O O . CYS A 1 203 ? 3.768 25.825 6.946 1.00 55.19 203 CYS A O 1
ATOM 1652 N N . TRP A 1 204 ? 5.197 24.605 8.170 1.00 54.28 204 TRP A N 1
ATOM 1653 C CA . TRP A 1 204 ? 5.385 23.550 7.165 1.00 54.28 204 TRP A CA 1
ATOM 1654 C C . TRP A 1 204 ? 4.113 22.697 6.970 1.00 54.28 204 TRP A C 1
ATOM 1656 O O . TRP A 1 204 ? 3.789 22.313 5.847 1.00 54.28 204 TRP A O 1
ATOM 1666 N N . GLU A 1 205 ? 3.329 22.458 8.034 1.00 53.91 205 GLU A N 1
ATOM 1667 C CA . GLU A 1 205 ? 2.017 21.780 7.934 1.00 53.91 205 GLU A CA 1
ATOM 1668 C C . GLU A 1 205 ? 0.966 22.646 7.209 1.00 53.91 205 GLU A C 1
ATOM 1670 O O . GLU A 1 205 ? 0.080 22.130 6.523 1.00 53.91 205 GLU A O 1
ATOM 1675 N N . ILE A 1 206 ? 1.038 23.973 7.361 1.00 52.12 206 ILE A N 1
ATOM 1676 C CA . ILE A 1 206 ? 0.134 24.913 6.686 1.00 52.12 206 ILE A CA 1
ATOM 1677 C C . ILE A 1 206 ? 0.435 24.976 5.183 1.00 52.12 206 ILE A C 1
ATOM 1679 O O . ILE A 1 206 ? -0.512 24.991 4.395 1.00 52.12 206 ILE A O 1
ATOM 1683 N N . GLU A 1 207 ? 1.708 24.941 4.778 1.00 45.75 207 GLU A N 1
ATOM 1684 C CA . GLU A 1 207 ? 2.106 24.964 3.363 1.00 45.75 207 GLU A CA 1
ATOM 1685 C C . GLU A 1 207 ? 1.766 23.667 2.615 1.00 45.75 207 GLU A C 1
ATOM 1687 O O . GLU A 1 207 ? 1.145 23.728 1.554 1.00 45.75 207 GLU A O 1
ATOM 1692 N N . LEU A 1 208 ? 2.021 22.487 3.199 1.00 47.53 208 LEU A N 1
ATOM 1693 C CA . LEU A 1 208 ? 1.615 21.197 2.607 1.00 47.53 208 LEU A CA 1
ATOM 1694 C C . LEU A 1 208 ? 0.091 21.055 2.434 1.00 47.53 208 LEU A C 1
ATOM 1696 O O . LEU A 1 208 ? -0.383 20.270 1.613 1.00 47.53 208 LEU A O 1
ATOM 1700 N N . ARG A 1 209 ? -0.699 21.825 3.188 1.00 47.72 209 ARG A N 1
ATOM 1701 C CA . ARG A 1 209 ? -2.165 21.802 3.146 1.00 47.72 209 ARG A CA 1
ATOM 1702 C C . ARG A 1 209 ? -2.757 22.831 2.165 1.00 47.72 209 ARG A C 1
ATOM 1704 O O . ARG A 1 209 ? -3.967 22.794 1.943 1.00 47.72 209 ARG A O 1
ATOM 1711 N N . GLN A 1 210 ? -1.969 23.714 1.532 1.00 35.44 210 GLN A N 1
ATOM 1712 C CA . GLN A 1 210 ? -2.486 24.735 0.596 1.00 35.44 210 GLN A CA 1
ATOM 1713 C C . GLN A 1 210 ? -3.226 24.166 -0.631 1.00 35.44 210 GLN A C 1
ATOM 1715 O O . GLN A 1 210 ? -4.120 24.839 -1.140 1.00 35.44 210 GLN A O 1
ATOM 1720 N N . SER A 1 211 ? -3.007 22.903 -1.024 1.00 38.44 211 SER A N 1
ATOM 1721 C CA . SER A 1 211 ? -3.833 22.251 -2.061 1.00 38.44 211 SER A CA 1
ATOM 1722 C C . SER A 1 211 ? -5.259 21.901 -1.594 1.00 38.44 211 SER A C 1
ATOM 1724 O O . SER A 1 211 ? -6.169 21.793 -2.410 1.00 38.44 211 SER A O 1
ATOM 1726 N N . ILE A 1 212 ? -5.491 21.792 -0.280 1.00 47.44 212 ILE A N 1
ATOM 1727 C CA . ILE A 1 212 ? -6.808 21.524 0.329 1.00 47.44 212 ILE A CA 1
ATOM 1728 C C . ILE A 1 212 ? -7.543 22.842 0.652 1.00 47.44 212 ILE A C 1
ATOM 1730 O O . ILE A 1 212 ? -8.771 22.882 0.748 1.00 47.44 212 ILE A O 1
ATOM 1734 N N . TYR A 1 213 ? -6.815 23.955 0.793 1.00 38.97 213 TYR A N 1
ATOM 1735 C CA . TYR A 1 213 ? -7.373 25.244 1.216 1.00 38.97 213 TYR A CA 1
ATOM 1736 C C . TYR A 1 213 ? -8.147 26.014 0.139 1.00 38.97 213 TYR A C 1
ATOM 1738 O O . TYR A 1 213 ? -8.952 26.867 0.516 1.00 38.97 213 TYR A O 1
ATOM 1746 N N . LEU A 1 214 ? -8.046 25.663 -1.149 1.00 38.25 214 LEU A N 1
ATOM 1747 C CA . LEU A 1 214 ? -9.007 26.161 -2.150 1.00 38.25 214 LEU A CA 1
ATOM 1748 C C . LEU A 1 214 ? -10.441 25.656 -1.880 1.00 38.25 214 LEU A C 1
ATOM 1750 O O . LEU A 1 214 ? -11.408 26.288 -2.294 1.00 38.25 214 LEU A O 1
ATOM 1754 N N . GLY A 1 215 ? -10.609 24.591 -1.085 1.00 37.03 215 GLY A N 1
ATOM 1755 C CA . GLY A 1 215 ? -11.914 24.142 -0.592 1.00 37.03 215 GLY A CA 1
ATOM 1756 C C . GLY A 1 215 ? -12.479 24.964 0.576 1.00 37.03 215 GLY A C 1
ATOM 1757 O O . GLY A 1 215 ? -13.669 24.860 0.873 1.00 37.03 215 GLY A O 1
ATOM 1758 N N . LYS A 1 216 ? -11.682 25.819 1.244 1.00 40.53 216 LYS A N 1
ATOM 1759 C CA . LYS A 1 216 ? -12.156 26.618 2.397 1.00 40.53 216 LYS A CA 1
ATOM 1760 C C . LYS A 1 216 ? -12.977 27.856 2.022 1.00 40.53 216 LYS A C 1
ATOM 1762 O O . LYS A 1 216 ? -13.503 28.512 2.924 1.00 40.53 216 LYS A O 1
ATOM 1767 N N . GLN A 1 217 ? -13.173 28.130 0.730 1.00 32.00 217 GLN A N 1
ATOM 1768 C CA . GLN A 1 217 ? -14.172 29.103 0.274 1.00 32.00 217 GLN A CA 1
ATOM 1769 C C . GLN A 1 217 ? -15.579 28.488 0.126 1.00 32.00 217 GLN A C 1
ATOM 1771 O O . GLN A 1 217 ? -16.566 29.218 0.128 1.00 32.00 217 GLN A O 1
ATOM 1776 N N . ALA A 1 218 ? -15.713 27.155 0.145 1.00 37.94 218 ALA A N 1
ATOM 1777 C CA . ALA A 1 218 ? -17.004 26.466 0.188 1.00 37.94 218 ALA A CA 1
ATOM 1778 C C . ALA A 1 218 ? -17.465 26.247 1.641 1.00 37.94 218 ALA A C 1
ATOM 1780 O O . ALA A 1 218 ? -17.617 25.130 2.133 1.00 37.94 218 ALA A O 1
ATOM 1781 N N . ARG A 1 219 ? -17.721 27.348 2.353 1.00 43.00 219 ARG A N 1
ATOM 1782 C CA . ARG A 1 219 ? -18.351 27.370 3.685 1.00 43.00 219 ARG A CA 1
ATOM 1783 C C . ARG A 1 219 ? -19.867 27.092 3.614 1.00 43.00 219 ARG A C 1
ATOM 1785 O O . ARG A 1 219 ? -20.647 27.715 4.326 1.00 43.00 219 ARG A O 1
ATOM 1792 N N . ALA A 1 220 ? -20.297 26.169 2.754 1.00 42.81 220 ALA A N 1
ATOM 1793 C CA . ALA A 1 220 ? -21.707 25.868 2.531 1.00 42.81 220 ALA A CA 1
ATOM 1794 C C . ALA A 1 220 ? -21.927 24.393 2.176 1.00 42.81 220 ALA A C 1
ATOM 1796 O O . ALA A 1 220 ? -22.215 24.037 1.043 1.00 42.81 220 ALA A O 1
ATOM 1797 N N . SER A 1 221 ? -21.858 23.526 3.180 1.00 37.47 221 SER A N 1
ATOM 1798 C CA . SER A 1 221 ? -22.896 22.513 3.329 1.00 37.47 221 SER A CA 1
ATOM 1799 C C . SER A 1 221 ? -22.868 21.998 4.756 1.00 37.47 221 SER A C 1
ATOM 1801 O O . SER A 1 221 ? -21.908 21.365 5.197 1.00 37.47 221 SER A O 1
ATOM 1803 N N . LYS A 1 222 ? -23.966 22.230 5.476 1.00 40.84 222 LYS A N 1
ATOM 1804 C CA . LYS A 1 222 ? -24.267 21.579 6.758 1.00 40.84 222 LYS A CA 1
ATOM 1805 C C . LYS A 1 222 ? -24.122 20.044 6.673 1.00 40.84 222 LYS A C 1
ATOM 1807 O O . LYS A 1 222 ? -23.952 19.403 7.701 1.00 40.84 222 LYS A O 1
ATOM 1812 N N . SER A 1 223 ? -24.090 19.470 5.465 1.00 42.03 223 SER A N 1
ATOM 1813 C CA . SER A 1 223 ? -23.826 18.056 5.199 1.00 42.03 223 SER A CA 1
ATOM 1814 C C . SER A 1 223 ? -22.395 17.605 5.528 1.00 42.03 223 SER A C 1
ATOM 1816 O O . SER A 1 223 ? -22.226 16.459 5.917 1.00 42.03 223 SER A O 1
ATOM 1818 N N . PHE A 1 224 ? -21.372 18.471 5.454 1.00 41.44 224 PHE A N 1
ATOM 1819 C CA . PHE A 1 224 ? -19.990 18.096 5.814 1.00 41.44 224 PHE A CA 1
ATOM 1820 C C . PHE A 1 224 ? -19.753 18.118 7.336 1.00 41.44 224 PHE A C 1
ATOM 1822 O O . PHE A 1 224 ? -19.009 17.308 7.877 1.00 41.44 224 PHE A O 1
ATOM 1829 N N . LEU A 1 225 ? -20.439 19.010 8.058 1.00 42.12 225 LEU A N 1
ATOM 1830 C CA . LEU A 1 225 ? -20.435 19.016 9.527 1.00 42.12 225 LEU A CA 1
ATOM 1831 C C . LEU A 1 225 ? -21.287 17.879 10.104 1.00 42.12 225 LEU A C 1
ATOM 1833 O O . LEU A 1 225 ? -20.891 17.276 11.098 1.00 42.12 225 LEU A O 1
ATOM 1837 N N . LYS A 1 226 ? -22.399 17.533 9.441 1.00 40.41 226 LYS A N 1
ATOM 1838 C CA . LYS A 1 226 ? -23.172 16.321 9.739 1.00 40.41 226 LYS A CA 1
ATOM 1839 C C . LYS A 1 226 ? -22.364 15.051 9.435 1.00 40.41 226 LYS A C 1
ATOM 1841 O O . LYS A 1 226 ? -22.343 14.153 10.255 1.00 40.41 226 LYS A O 1
ATOM 1846 N N . PHE A 1 227 ? -21.573 15.043 8.360 1.00 45.97 227 PHE A N 1
ATOM 1847 C CA . PHE A 1 227 ? -20.609 13.981 8.042 1.00 45.97 227 PHE A CA 1
ATOM 1848 C C . PHE A 1 227 ? -19.523 13.801 9.119 1.00 45.97 227 PHE A C 1
ATOM 1850 O O . PHE A 1 227 ? -19.192 12.672 9.455 1.00 45.97 227 PHE A O 1
ATOM 1857 N N . ILE A 1 228 ? -19.015 14.881 9.729 1.00 40.03 228 ILE A N 1
ATOM 1858 C CA . ILE A 1 228 ? -18.081 14.790 10.869 1.00 40.03 228 ILE A CA 1
ATOM 1859 C C . ILE A 1 228 ? -18.788 14.327 12.157 1.00 40.03 228 ILE A C 1
ATOM 1861 O O . ILE A 1 228 ? -18.181 13.612 12.954 1.00 40.03 228 ILE A O 1
ATOM 1865 N N . SER A 1 229 ? -20.058 14.687 12.387 1.00 36.78 229 SER A N 1
ATOM 1866 C CA . SER A 1 229 ? -20.806 14.145 13.534 1.00 36.78 229 SER A CA 1
ATOM 1867 C C . SER A 1 229 ? -21.200 12.680 13.334 1.00 36.78 229 SER A C 1
ATOM 1869 O O . SER A 1 229 ? -21.152 11.915 14.288 1.00 36.78 229 SER A O 1
ATOM 1871 N N . ASP A 1 230 ? -21.499 12.266 12.104 1.00 35.88 230 ASP A N 1
ATOM 1872 C CA . ASP A 1 230 ? -21.698 10.861 11.732 1.00 35.88 230 ASP A CA 1
ATOM 1873 C C . ASP A 1 230 ? -20.372 10.075 11.811 1.00 35.88 230 ASP A C 1
ATOM 1875 O O . ASP A 1 230 ? -20.375 8.876 12.085 1.00 35.88 230 ASP A O 1
ATOM 1879 N N . LEU A 1 231 ? -19.222 10.757 11.695 1.00 42.00 231 LEU A N 1
ATOM 1880 C CA . LEU A 1 231 ? -17.890 10.208 11.970 1.00 42.00 231 LEU A CA 1
ATOM 1881 C C . LEU A 1 231 ? -17.638 9.937 13.469 1.00 42.00 231 LEU A C 1
ATOM 1883 O O . LEU A 1 231 ? -16.850 9.058 13.794 1.00 42.00 231 LEU A O 1
ATOM 1887 N N . LYS A 1 232 ? -18.335 10.616 14.394 1.00 37.41 232 LYS A N 1
ATOM 1888 C CA . LYS A 1 232 ? -18.356 10.239 15.828 1.00 37.41 232 LYS A CA 1
ATOM 1889 C C . LYS A 1 232 ? -19.208 8.996 16.114 1.00 37.41 232 LYS A C 1
ATOM 1891 O O . LYS A 1 232 ? -19.222 8.518 17.233 1.00 37.41 232 LYS A O 1
ATOM 1896 N N . LEU A 1 233 ? -19.948 8.504 15.120 1.00 36.00 233 LEU A N 1
ATOM 1897 C CA . LEU A 1 233 ? -20.600 7.190 15.129 1.00 36.00 233 LEU A CA 1
ATOM 1898 C C . LEU A 1 233 ? -19.790 6.149 14.330 1.00 36.00 233 LEU A C 1
ATOM 1900 O O . LEU A 1 233 ? -20.246 5.012 14.155 1.00 36.00 233 LEU A O 1
ATOM 1904 N N . ILE A 1 234 ? -18.629 6.553 13.800 1.00 45.19 234 ILE A N 1
ATOM 1905 C CA . ILE A 1 234 ? -17.618 5.711 13.143 1.00 45.19 234 ILE A CA 1
ATOM 1906 C C . ILE A 1 234 ? -16.451 5.409 14.105 1.00 45.19 234 ILE A C 1
ATOM 1908 O O . ILE A 1 234 ? -15.717 4.453 13.860 1.00 45.19 234 ILE A O 1
ATOM 1912 N N . PHE A 1 235 ? -16.330 6.147 15.213 1.00 37.62 235 PHE A N 1
ATOM 1913 C CA . PHE A 1 235 ? -15.372 5.903 16.288 1.00 37.62 235 PHE A CA 1
ATOM 1914 C C . PHE A 1 235 ? -16.060 5.795 17.625 1.00 37.62 235 PHE A C 1
ATOM 1916 O O . PHE A 1 235 ? -16.954 6.633 17.881 1.00 37.62 235 PHE A O 1
#

Organism: Amborella trichopoda (NCBI:txid13333)

Nearest PDB structures (foldseek):
  8wtm-assembly1_A  TM=8.879E-01  e=7.051E-07  Arabidopsis thaliana
  8wto-assembly1_B  TM=8.477E-01  e=4.871E-06  Arabidopsis thaliana
  7r8b-assembly1_B  TM=9.114E-01  e=8.628E-05  Homo sapiens
  7r87-assembly1_B  TM=9.072E-01  e=1.488E-04  Homo sapiens
  8wbx-assembly1_B  TM=8.096E-01  e=6.099E-05  Arabidopsis thaliana

Radius of gyration: 20.79 Å; Cα contacts (8 Å, |Δi|>4): 173; chains: 1; bounding box: 45×46×61 Å

pLDDT: mean 77.26, std 16.78, range [32.0, 94.25]

Foldseek 3Di:
DAPDDLVVLLVVLLVVVVVVCVVCVVLLVVLLVVLLVLLQVLLQVLFQLVVDPPDPVSVLVLVCSLVVSLVVNLLVLLLSVLVVLVVVVVVVVVVVVVVNDDPVSNLSSVLVVVLVSLLVSLVSSLVRNVVSNPADPDPVLSVVSSVVSSVSSSVLNNQLSVLSVPDPDSVSSSVVSVVVSVVCVVVVCSVPPPVPDPPVVVVVVVVVCVVVCVCVVCPDDPVVVVVVVVVSSSD

InterPro domains:
  IPR013525 ABC-2 type transporter, transmembrane domain [PF01061] (8-202)

Sequence (235 aa):
MHSHGFLTQCMACLWKQHWSYWRNPEHNAIRFLITVTVSVLFGTIFRGVALDLSKQQDLLNTLGATYASALFLGLTNTTAVQPIVGLGRTVFYRERSAGMYSAMPYTIAQVVIEIPYIVIQVLVFVLIIYPLIGFSWMLAKFLWFTFFVLLSVLYLTLFGMTAVALTPTQELAALISFFFFILWNIFSGFFIARPMIPLWWRCWEIELRQSIYLGKQARASKSFLKFISDLKLIF

Secondary structure (DSSP, 8-state):
--SS-HHHHHHHHHHHHHHHHHH-HHHHHHHHHHHHHHHHHHHHHTTTGGG-TTSHHHHHHHHHHHHHHHHHHHHHHHHHHHHHHHHHHHHHHHHHHTT---HHHHHHHHHHHHHHHHHHHHHHHHHHHHHHHT----HHHHHHHHHHHHHHHHHHHHHHHHHHHH-SSHHHHHHHHHHHHHHHHHHTSSSS-GGGS-HHHHHHHHHHTHHHHGGGG----HHHHHHHHHHTTT-